Protein AF-X1NC61-F1 (afdb_monomer)

pLDDT: mean 78.33, std 17.16, range [36.19, 98.19]

Solvent-accessible surface area (backbone atoms only — not comparable to full-atom values): 12841 Å² total; per-residue (Å²): 140,78,70,52,82,67,53,74,56,78,55,104,74,38,43,37,43,37,38,46,32,60,35,50,97,88,66,49,79,44,58,93,38,36,37,28,38,40,36,41,39,36,42,89,93,50,73,48,34,40,40,34,36,35,40,46,52,45,51,63,89,75,68,85,53,30,70,47,61,74,42,40,76,47,79,42,78,63,58,44,75,42,67,61,88,62,96,71,81,70,78,73,78,76,68,73,65,90,48,96,79,69,84,64,50,75,62,30,61,50,58,31,41,49,71,68,55,49,49,56,52,9,66,39,83,90,28,35,62,38,88,39,45,45,72,69,62,90,40,42,46,36,22,32,28,38,11,63,96,43,65,20,36,30,68,49,66,84,44,68,34,35,16,32,38,36,32,44,21,33,40,38,38,24,16,14,40,36,38,10,37,39,37,31,46,29,39,40,36,39,28,79,49,46,23,37,38,32,10,31,36,40,32,44,46,93,60,79,77,31,35,39,41,31,30,50,29,38,33,34,33,30,66,69,30,33,45,53,16,53,46,65,77,57,65,47,80,46,71,80,45,76,49,81,101

Mean predicted aligned error: 11.4 Å

Sequence (245 aa):
WEAYNPINDTLEAGTYTATIFDTDSSGADLPATKRRVRSIGTVGEISKTVEVILRKSATGGGITSALTAGGSITVTGSADIEPDPGPEDTFYDFELGEDPNDDLSLFEEIFGVTKDEMKAIAQNPPNIYYNSAINNDIVENITWVDGTPDQSQITTSTWAGSGIWIVNGDLKITGGTFDGILWVIGSLYLGAGNPVIRGSVFVECATEVDTTVTGNVTLELNQGAIDGALGNLGIGVIVESWQEV

Organism: NCBI:txid412755

Structure (mmCIF, N/CA/C/O backbone):
data_AF-X1NC61-F1
#
_entry.id   AF-X1NC61-F1
#
loop_
_atom_site.group_PDB
_atom_site.id
_atom_site.type_symbol
_atom_site.label_atom_id
_atom_site.label_alt_id
_atom_site.label_comp_id
_atom_site.label_asym_id
_atom_site.label_entity_id
_atom_site.label_seq_id
_atom_site.pdbx_PDB_ins_code
_atom_site.Cartn_x
_atom_site.Cartn_y
_atom_site.Cartn_z
_atom_site.occupancy
_atom_site.B_iso_or_equiv
_atom_site.auth_seq_id
_atom_site.auth_comp_id
_atom_site.auth_asym_id
_atom_site.auth_atom_id
_atom_site.pdbx_PDB_model_num
ATOM 1 N N . TRP A 1 1 ? -20.935 15.837 20.891 1.00 42.88 1 TRP A N 1
ATOM 2 C CA . TRP A 1 1 ? -21.368 14.599 21.567 1.00 42.88 1 TRP A CA 1
ATOM 3 C C . TRP A 1 1 ? -22.571 14.053 20.822 1.00 42.88 1 TRP A C 1
ATOM 5 O O . TRP A 1 1 ? -23.695 14.227 21.274 1.00 42.88 1 TRP A O 1
ATOM 15 N N . GLU A 1 2 ? -22.350 13.437 19.668 1.00 36.19 2 GLU A N 1
ATOM 16 C CA . GLU A 1 2 ? -23.386 12.639 19.016 1.00 36.19 2 GLU A CA 1
ATOM 17 C C . GLU A 1 2 ? -22.990 11.181 19.227 1.00 36.19 2 GLU A C 1
ATOM 19 O O . GLU A 1 2 ? -21.943 10.738 18.776 1.00 36.19 2 GLU A O 1
ATOM 24 N N . ALA A 1 3 ? -23.748 10.475 20.064 1.00 39.19 3 ALA A N 1
ATOM 25 C CA . ALA A 1 3 ? -23.537 9.056 20.301 1.00 39.19 3 ALA A CA 1
ATOM 26 C C . ALA A 1 3 ? -24.293 8.281 19.221 1.00 39.19 3 ALA A C 1
ATOM 28 O O . ALA A 1 3 ? -25.508 8.448 19.086 1.00 39.19 3 ALA A O 1
ATOM 29 N N . TYR A 1 4 ? -23.595 7.424 18.477 1.00 41.09 4 TYR A N 1
ATOM 30 C CA . TYR A 1 4 ? -24.252 6.467 17.590 1.00 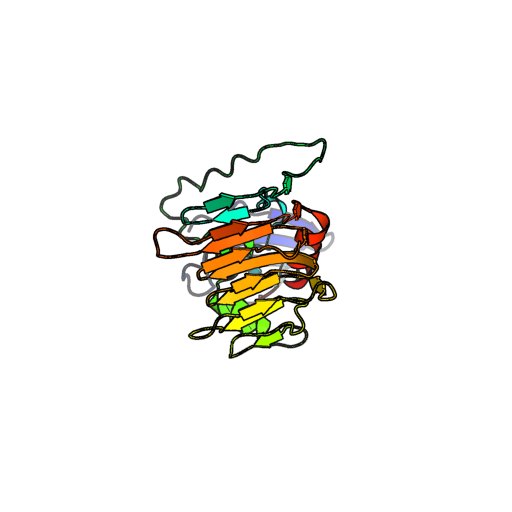41.09 4 TYR A CA 1
ATOM 31 C C . TYR A 1 4 ? -25.019 5.427 18.425 1.00 41.09 4 TYR A C 1
ATOM 33 O O . TYR A 1 4 ? -24.568 5.034 19.504 1.00 41.09 4 TYR A O 1
ATOM 41 N N . ASN A 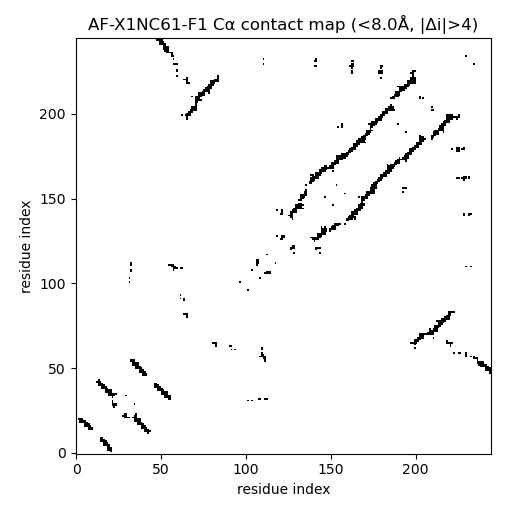1 5 ? -26.200 5.032 17.934 1.00 48.31 5 ASN A N 1
ATOM 42 C CA . ASN A 1 5 ? -27.219 4.249 18.646 1.00 48.31 5 ASN A CA 1
ATOM 43 C C . ASN A 1 5 ? -26.643 3.142 19.557 1.00 48.31 5 ASN A C 1
ATOM 45 O O . ASN A 1 5 ? -25.929 2.265 19.064 1.00 48.31 5 ASN A O 1
ATOM 49 N N . PRO A 1 6 ? -26.981 3.126 20.861 1.00 51.50 6 PRO A N 1
ATOM 50 C CA . PRO A 1 6 ? -26.495 2.100 21.771 1.00 51.50 6 PRO A CA 1
ATOM 51 C C . PRO A 1 6 ? -27.055 0.722 21.406 1.00 51.50 6 PRO A C 1
ATOM 53 O O . PRO A 1 6 ? -28.259 0.564 21.185 1.00 51.50 6 PRO A O 1
ATOM 56 N N . ILE A 1 7 ? -26.184 -0.287 21.399 1.00 59.00 7 ILE A N 1
ATOM 57 C CA . ILE A 1 7 ? -26.590 -1.693 21.307 1.00 59.00 7 ILE A CA 1
ATOM 58 C C . ILE A 1 7 ? -26.849 -2.179 22.732 1.00 59.00 7 ILE A C 1
ATOM 60 O O . ILE A 1 7 ? -25.955 -2.129 23.581 1.00 59.00 7 ILE A O 1
ATOM 64 N N . ASN A 1 8 ? -28.074 -2.638 22.979 1.00 56.25 8 ASN A N 1
ATOM 65 C CA . ASN A 1 8 ? -28.477 -3.263 24.233 1.00 56.25 8 ASN A CA 1
ATOM 66 C C . ASN A 1 8 ? -28.712 -4.749 23.976 1.00 56.25 8 ASN A C 1
ATOM 68 O O . ASN A 1 8 ? -29.531 -5.092 23.123 1.00 56.25 8 ASN A O 1
ATOM 72 N N . ASP A 1 9 ? -28.027 -5.608 24.723 1.00 51.66 9 ASP A N 1
ATOM 73 C CA . ASP A 1 9 ? -28.252 -7.052 24.686 1.00 51.66 9 ASP A CA 1
ATOM 74 C C . ASP A 1 9 ? -28.254 -7.625 26.112 1.00 51.66 9 ASP A C 1
ATOM 76 O O . ASP A 1 9 ? -27.682 -7.061 27.056 1.00 51.66 9 ASP A O 1
ATOM 80 N N . THR A 1 10 ? -28.959 -8.737 26.274 1.00 50.62 10 THR A N 1
ATOM 81 C CA . THR A 1 10 ? -29.179 -9.433 27.543 1.00 50.62 10 THR A CA 1
ATOM 82 C C . THR A 1 10 ? -28.524 -10.801 27.479 1.00 50.62 10 THR A C 1
ATOM 84 O O . THR A 1 10 ? -29.020 -11.702 26.808 1.00 50.62 10 THR A O 1
ATOM 87 N N . LEU A 1 11 ? -27.433 -10.974 28.223 1.00 52.22 11 LEU A N 1
ATOM 88 C CA . LEU A 1 11 ? -26.867 -12.293 28.502 1.00 52.22 11 LEU A CA 1
ATOM 89 C C . LEU A 1 11 ? -27.552 -12.855 29.755 1.00 52.22 11 LEU A C 1
ATOM 91 O O . LEU A 1 11 ? -27.962 -12.092 30.625 1.00 52.22 11 LEU A O 1
ATOM 95 N N . GLU A 1 12 ? -27.653 -14.180 29.889 1.00 54.91 12 GLU A N 1
ATOM 96 C CA . GLU A 1 12 ? -28.426 -14.861 30.953 1.00 54.91 12 GLU A CA 1
ATOM 97 C C . GLU A 1 12 ? -28.068 -14.468 32.412 1.00 54.91 12 GLU A C 1
ATOM 99 O O . GLU A 1 12 ? -28.774 -14.857 33.339 1.00 54.91 12 GLU A O 1
ATOM 104 N N . ALA A 1 13 ? -27.016 -13.669 32.640 1.00 69.44 13 ALA A N 1
ATOM 105 C CA . ALA A 1 13 ? -26.592 -13.180 33.952 1.00 69.44 13 ALA A CA 1
ATOM 106 C C . ALA A 1 13 ? -26.568 -11.642 34.118 1.00 69.44 13 ALA A C 1
ATOM 108 O O . ALA A 1 13 ? -26.217 -11.184 35.203 1.00 69.44 13 ALA A O 1
ATOM 109 N N . GLY A 1 14 ? -26.928 -10.825 33.117 1.00 76.50 14 GLY A N 1
ATOM 110 C CA . GLY A 1 14 ? -26.857 -9.360 33.234 1.00 76.50 14 GLY A CA 1
ATOM 111 C C . GLY A 1 14 ? -27.194 -8.581 31.962 1.00 76.50 14 GLY A C 1
ATOM 112 O O . GLY A 1 14 ? -27.537 -9.150 30.928 1.00 76.50 14 GLY A O 1
ATOM 113 N N . THR A 1 15 ? -27.081 -7.257 32.039 1.00 80.81 15 THR A N 1
ATOM 114 C CA . THR A 1 15 ? -27.272 -6.339 30.904 1.00 80.81 15 THR A CA 1
ATOM 115 C C . THR A 1 15 ? -25.965 -5.657 30.559 1.00 80.81 15 THR A C 1
ATOM 117 O O . THR A 1 15 ? -25.185 -5.352 31.460 1.00 80.81 15 THR A O 1
ATOM 120 N N . TYR A 1 16 ? -25.747 -5.336 29.288 1.00 81.75 16 TYR A N 1
ATOM 121 C CA . TYR A 1 16 ? -24.720 -4.367 28.927 1.00 81.75 16 TYR A CA 1
ATOM 122 C C . TYR A 1 16 ? -25.242 -3.332 27.935 1.00 81.75 16 TYR A C 1
ATOM 124 O O . TYR A 1 16 ? -26.168 -3.593 27.166 1.00 81.75 16 TYR A O 1
ATOM 132 N N . THR A 1 17 ? -24.615 -2.161 27.955 1.00 78.94 17 THR A N 1
ATOM 133 C CA . THR A 1 17 ? -24.826 -1.101 26.970 1.00 78.94 17 THR A CA 1
ATOM 134 C C . THR A 1 17 ? -23.484 -0.725 26.375 1.00 78.94 17 THR A C 1
ATOM 136 O O . THR A 1 17 ? -22.582 -0.306 27.102 1.00 78.94 17 THR A O 1
ATOM 139 N N . ALA A 1 18 ? -23.360 -0.863 25.057 1.00 81.06 18 ALA A N 1
ATOM 140 C CA . ALA A 1 18 ? -22.195 -0.408 24.313 1.00 81.06 18 ALA A CA 1
ATOM 141 C C . ALA A 1 18 ? -22.507 0.899 23.574 1.00 81.06 18 ALA A C 1
ATOM 143 O O . ALA A 1 18 ? -23.557 1.033 22.945 1.00 81.06 18 ALA A O 1
ATOM 144 N N . THR A 1 19 ? -21.587 1.857 23.636 1.00 82.12 19 THR A N 1
ATOM 145 C CA . THR A 1 19 ? -21.665 3.135 22.921 1.00 82.12 19 THR A CA 1
ATOM 146 C C . THR A 1 19 ? -20.364 3.384 22.174 1.00 82.12 19 THR A C 1
ATOM 148 O O . THR A 1 19 ? -19.281 3.168 22.721 1.00 82.12 19 THR A O 1
ATOM 151 N N . ILE A 1 20 ? -20.488 3.837 20.928 1.00 81.81 20 ILE A N 1
ATOM 152 C CA . ILE A 1 20 ? -19.367 4.206 20.063 1.00 81.81 20 ILE A CA 1
ATOM 153 C C . ILE A 1 20 ? -19.189 5.726 20.113 1.00 81.81 20 ILE A C 1
ATOM 155 O O . ILE A 1 20 ? -20.172 6.467 20.076 1.00 81.81 20 ILE A O 1
ATOM 159 N N . PHE A 1 21 ? -17.941 6.176 20.204 1.00 82.56 21 PHE A N 1
ATOM 160 C CA . PHE A 1 21 ? -17.553 7.580 20.243 1.00 82.56 21 PHE A CA 1
ATOM 161 C C . PHE A 1 21 ? -16.450 7.861 19.222 1.00 82.56 21 PHE A C 1
ATOM 163 O O . PHE A 1 21 ? -15.509 7.075 19.085 1.00 82.56 21 PHE A O 1
ATOM 170 N N . ASP A 1 22 ? -16.517 9.045 18.619 1.00 81.69 22 ASP A N 1
ATOM 171 C CA . ASP A 1 22 ? -15.452 9.624 17.791 1.00 81.69 22 ASP A CA 1
ATOM 172 C C . ASP A 1 22 ? -14.421 10.405 18.627 1.00 81.69 22 ASP A C 1
ATOM 174 O O . ASP A 1 22 ? -13.571 11.093 18.086 1.00 81.69 22 ASP A O 1
ATOM 178 N N . THR A 1 23 ? -14.482 10.311 19.961 1.00 83.50 23 THR A N 1
ATOM 179 C CA . THR A 1 23 ? -13.563 10.986 20.893 1.00 83.50 23 THR A CA 1
ATOM 180 C C . THR A 1 23 ? -12.944 10.017 21.895 1.00 83.50 23 THR A C 1
ATOM 182 O O . THR A 1 23 ? -13.535 8.980 22.227 1.00 83.50 23 THR A O 1
ATOM 185 N N . ASP A 1 24 ? -11.775 10.373 22.425 1.00 81.19 24 ASP A N 1
ATOM 186 C CA . ASP A 1 24 ? -11.065 9.638 23.472 1.00 81.19 24 ASP A CA 1
ATOM 187 C C . ASP A 1 24 ? -11.637 9.893 24.889 1.00 81.19 24 ASP A C 1
ATOM 189 O O . ASP A 1 24 ? -12.652 10.574 25.081 1.00 81.19 24 ASP A O 1
ATOM 193 N N . SER A 1 25 ? -11.008 9.319 25.921 1.00 80.31 25 SER A N 1
ATOM 194 C CA . SER A 1 25 ? -11.429 9.478 27.324 1.00 80.31 25 SER A CA 1
ATOM 195 C C . SER A 1 25 ? -11.283 10.896 27.877 1.00 80.31 25 SER A C 1
ATOM 197 O O . SER A 1 25 ? -11.999 11.240 28.820 1.00 80.31 25 SER A O 1
ATOM 199 N N . SER A 1 26 ? -10.436 11.730 27.272 1.00 83.50 26 SER A N 1
ATOM 200 C CA . SER A 1 26 ? -10.294 13.152 27.594 1.00 83.50 26 SER A CA 1
ATOM 201 C C . SER A 1 26 ? -11.316 14.039 26.871 1.00 83.50 26 SER A C 1
ATOM 203 O O . SER A 1 26 ? -11.525 15.185 27.271 1.00 83.50 26 SER A O 1
ATOM 205 N N . GLY A 1 27 ? -11.994 13.496 25.855 1.00 82.31 27 GLY A N 1
ATOM 206 C CA . GLY A 1 27 ? -12.923 14.217 24.989 1.00 82.31 27 GLY A CA 1
ATOM 207 C C . GLY A 1 27 ? -12.255 14.850 23.768 1.00 82.31 27 GLY A C 1
ATOM 208 O O . GLY A 1 27 ? -12.904 15.652 23.103 1.00 82.31 27 GLY A O 1
ATOM 209 N N . ALA A 1 28 ? -10.994 14.511 23.483 1.00 80.31 28 ALA A N 1
ATOM 210 C CA . ALA A 1 28 ? -10.320 14.905 22.252 1.00 80.31 28 ALA A CA 1
ATOM 211 C C . ALA A 1 28 ? -10.824 14.059 21.078 1.00 80.31 28 ALA A C 1
ATOM 213 O O . ALA A 1 28 ? -11.106 12.870 21.253 1.00 80.31 28 ALA A O 1
ATOM 214 N N . ASP A 1 29 ? -10.928 14.665 19.897 1.00 80.38 29 ASP A N 1
ATOM 215 C CA . ASP A 1 29 ? -11.336 13.966 18.680 1.00 80.38 29 ASP A CA 1
ATOM 216 C C . ASP A 1 29 ? -10.327 12.867 18.331 1.00 80.38 29 ASP A C 1
ATOM 218 O O . ASP A 1 29 ? -9.107 13.060 18.365 1.00 80.38 29 ASP A O 1
ATOM 222 N N . LEU A 1 30 ? -10.851 11.681 18.037 1.00 73.19 30 LEU A N 1
ATOM 223 C CA . LEU A 1 30 ? -10.077 10.584 17.487 1.00 73.19 30 LEU A CA 1
ATOM 224 C C . LEU A 1 30 ? -9.893 10.809 15.981 1.00 73.19 30 LEU A C 1
ATOM 226 O O . LEU A 1 30 ? -10.778 11.369 15.334 1.00 73.19 30 LEU A O 1
ATOM 230 N N . PRO A 1 31 ? -8.786 10.321 15.394 1.00 71.75 31 PRO A N 1
ATOM 231 C CA . PRO A 1 31 ? -8.651 10.256 13.943 1.00 71.75 31 PRO A CA 1
ATOM 232 C C . PRO A 1 31 ? -9.846 9.535 13.308 1.00 71.75 31 PRO A C 1
ATOM 234 O O . PRO A 1 31 ? -10.386 8.599 13.904 1.00 71.75 31 PRO A O 1
ATOM 237 N N . ALA A 1 32 ? -10.211 9.893 12.073 1.00 68.50 32 ALA A N 1
ATOM 238 C CA . ALA A 1 32 ? -11.347 9.286 11.371 1.00 68.50 32 ALA A CA 1
ATOM 239 C C . ALA A 1 32 ? -11.209 7.759 11.187 1.00 68.50 32 ALA A C 1
ATOM 241 O O . ALA A 1 32 ? -12.211 7.053 11.057 1.00 68.50 32 ALA A O 1
ATOM 242 N N . THR A 1 33 ? -9.994 7.218 11.297 1.00 66.88 33 THR A N 1
ATOM 243 C CA . THR A 1 33 ? -9.706 5.778 11.297 1.00 66.88 33 THR A CA 1
ATOM 244 C C . THR A 1 33 ? -9.878 5.101 12.658 1.00 66.88 33 THR A C 1
ATOM 246 O O . THR A 1 33 ? -9.685 3.893 12.750 1.00 66.88 33 THR A O 1
ATOM 249 N N . LYS A 1 34 ? -10.240 5.806 13.734 1.00 76.00 34 LYS A N 1
ATOM 250 C CA . LYS A 1 34 ? -10.372 5.237 15.085 1.00 76.00 34 LYS A CA 1
ATOM 251 C C . LYS A 1 34 ? -11.741 5.500 15.688 1.00 76.00 34 LYS A C 1
ATOM 253 O O . LYS A 1 34 ? -12.378 6.514 15.424 1.00 76.00 34 LYS A O 1
ATOM 258 N N . ARG A 1 35 ? -12.204 4.576 16.523 1.00 81.06 35 ARG A N 1
ATOM 259 C CA . ARG A 1 35 ? -13.458 4.688 17.275 1.00 81.06 35 ARG A CA 1
ATOM 260 C C . ARG A 1 35 ? -13.249 4.179 18.686 1.00 81.06 35 ARG A C 1
ATOM 262 O O . ARG A 1 35 ? -12.701 3.099 18.874 1.00 81.06 35 ARG A O 1
ATOM 269 N N . ARG A 1 36 ? -13.723 4.906 19.692 1.00 84.56 36 ARG A N 1
ATOM 270 C CA . ARG A 1 36 ? -13.780 4.385 21.060 1.00 84.56 36 ARG A CA 1
ATOM 271 C C . ARG A 1 36 ? -15.097 3.660 21.267 1.00 84.56 36 ARG A C 1
ATOM 273 O O . ARG A 1 36 ? -16.154 4.223 21.015 1.00 84.56 36 ARG A O 1
ATOM 280 N N . VAL A 1 37 ? -15.045 2.456 21.812 1.00 84.44 37 VAL A N 1
ATOM 281 C CA . VAL A 1 37 ? -16.213 1.734 22.311 1.00 84.44 37 VAL A CA 1
ATOM 282 C C . VAL A 1 37 ? -16.148 1.686 23.825 1.00 84.44 37 VAL A C 1
ATOM 284 O O . VAL A 1 37 ? -15.190 1.172 24.399 1.00 84.44 37 VAL A O 1
ATOM 287 N N . ARG A 1 38 ? -17.183 2.208 24.481 1.00 85.62 38 ARG A N 1
ATOM 288 C CA . ARG A 1 38 ? -17.405 2.024 25.917 1.00 85.62 38 ARG A CA 1
ATOM 289 C C . ARG A 1 38 ? -18.532 1.026 26.098 1.00 85.62 38 ARG A C 1
ATOM 291 O O . ARG A 1 38 ? -19.624 1.255 25.587 1.00 85.62 38 ARG A O 1
ATOM 298 N N . SER A 1 39 ? -18.283 -0.038 26.846 1.00 85.19 39 SER A N 1
ATOM 299 C CA . SER A 1 39 ? -19.299 -0.993 27.274 1.00 85.19 39 SER A CA 1
ATOM 300 C C . SER A 1 39 ? -19.468 -0.926 28.785 1.00 85.19 39 SER A C 1
ATOM 302 O O . SER A 1 39 ? -18.492 -1.023 29.527 1.00 85.19 39 SER A O 1
ATOM 304 N N . ILE A 1 40 ? -20.702 -0.746 29.244 1.00 85.62 40 ILE A N 1
ATOM 305 C CA . ILE A 1 40 ? -21.059 -0.783 30.662 1.00 85.62 40 ILE A CA 1
ATOM 306 C C . ILE A 1 40 ? -21.866 -2.053 30.887 1.00 85.62 40 ILE A C 1
ATOM 308 O O . ILE A 1 40 ? -22.963 -2.177 30.349 1.00 85.62 40 ILE A O 1
ATOM 312 N N . GLY A 1 41 ? -21.319 -2.989 31.658 1.00 84.94 41 GLY A N 1
ATOM 313 C CA . GLY A 1 41 ? -21.988 -4.225 32.055 1.00 84.94 41 GLY A CA 1
ATOM 314 C C . GLY A 1 41 ? -22.525 -4.137 33.481 1.00 84.94 41 GLY A C 1
ATOM 315 O O . GLY A 1 41 ? -21.848 -3.625 34.373 1.00 84.94 41 GLY A O 1
ATOM 316 N N . THR A 1 42 ? -23.722 -4.668 33.714 1.00 82.06 42 THR A N 1
ATOM 317 C CA . THR A 1 42 ? -24.386 -4.687 35.021 1.00 82.06 42 THR A CA 1
ATOM 318 C C . THR A 1 42 ? -24.909 -6.083 35.349 1.00 82.06 42 THR A C 1
ATOM 320 O O . THR A 1 42 ? -25.623 -6.698 34.555 1.00 82.06 42 THR A O 1
ATOM 323 N N . VAL A 1 43 ? -24.579 -6.569 36.548 1.00 83.88 43 VAL A N 1
ATOM 324 C CA . VAL A 1 43 ? -25.066 -7.831 37.125 1.00 83.88 43 VAL A CA 1
ATOM 325 C C . VAL A 1 43 ? -25.515 -7.552 38.560 1.00 83.88 43 VAL A C 1
ATOM 327 O O . VAL A 1 43 ? -24.691 -7.336 39.450 1.00 83.88 43 VAL A O 1
ATOM 330 N N . GLY A 1 44 ? -26.829 -7.529 38.803 1.00 84.69 44 GLY A N 1
ATOM 331 C CA . GLY A 1 44 ? -27.376 -7.101 40.095 1.00 84.69 44 GLY A CA 1
ATOM 332 C C . GLY A 1 44 ? -27.020 -5.641 40.405 1.00 84.69 44 GLY A C 1
ATOM 333 O O . GLY A 1 44 ? -27.323 -4.756 39.613 1.00 84.69 44 GLY A O 1
ATOM 334 N N . GLU A 1 45 ? -26.371 -5.390 41.547 1.00 85.62 45 GLU A N 1
ATOM 335 C CA . GLU A 1 45 ? -25.888 -4.054 41.953 1.00 85.62 45 GLU A CA 1
ATOM 336 C C . GLU A 1 45 ? -24.463 -3.741 41.458 1.00 85.62 45 GLU A C 1
ATOM 338 O O . GLU A 1 45 ? -23.966 -2.630 41.640 1.00 85.62 45 GLU A O 1
ATOM 343 N N . ILE A 1 46 ? -23.778 -4.715 40.852 1.00 79.69 46 ILE A N 1
ATOM 344 C CA . ILE A 1 46 ? -22.403 -4.548 40.382 1.00 79.69 46 ILE A CA 1
ATOM 345 C C . ILE A 1 46 ? -22.435 -3.993 38.961 1.00 79.69 46 ILE A C 1
ATOM 347 O O . ILE A 1 46 ? -23.024 -4.602 38.069 1.00 79.69 46 ILE A O 1
ATOM 351 N N . SER A 1 47 ? -21.747 -2.871 38.749 1.00 85.06 47 SER A N 1
ATOM 352 C CA . SER A 1 47 ? -21.525 -2.273 37.433 1.00 85.06 47 SER A CA 1
ATOM 353 C C . SER A 1 47 ? -20.033 -2.198 37.130 1.00 85.06 47 SER A C 1
ATOM 355 O O . SER A 1 47 ? -19.241 -1.843 38.005 1.00 85.06 47 SER A O 1
ATOM 357 N N . LYS A 1 48 ? -19.656 -2.519 35.893 1.00 81.56 48 LYS A N 1
ATOM 358 C CA . LYS A 1 48 ? -18.284 -2.439 35.382 1.00 81.56 48 LYS A CA 1
ATOM 359 C C . LYS A 1 48 ? -18.266 -1.734 34.037 1.00 81.56 48 LYS A C 1
ATOM 361 O O . LYS A 1 48 ? -19.138 -1.985 33.208 1.00 81.56 48 LYS A O 1
ATOM 366 N N . THR A 1 49 ? -17.265 -0.886 33.824 1.00 80.19 49 THR A N 1
ATOM 367 C CA . THR A 1 49 ? -17.059 -0.198 32.550 1.00 80.19 49 THR A CA 1
ATOM 368 C C . THR A 1 49 ? -15.790 -0.713 31.898 1.00 80.19 49 THR A C 1
ATOM 370 O O . THR A 1 49 ? -14.738 -0.774 32.531 1.00 80.19 49 THR A O 1
ATOM 373 N N . VAL A 1 50 ? -15.887 -1.059 30.621 1.00 77.38 50 VAL A N 1
ATOM 374 C CA . VAL A 1 50 ? -14.746 -1.389 29.772 1.00 77.38 50 VAL A CA 1
ATOM 375 C C . VAL A 1 50 ? -14.706 -0.392 28.630 1.00 77.38 50 VAL A C 1
ATOM 377 O O . VAL A 1 50 ? -15.719 -0.151 27.972 1.00 77.38 50 VAL A O 1
ATOM 380 N N . GLU A 1 51 ? -13.537 0.181 28.384 1.00 80.88 51 GLU A N 1
ATOM 381 C CA . GLU A 1 51 ? -13.287 1.007 27.207 1.00 80.88 51 GLU A CA 1
ATOM 382 C C . GLU A 1 51 ? -12.251 0.351 26.305 1.00 80.88 51 GLU A C 1
ATOM 384 O O . GLU A 1 51 ? -11.263 -0.210 26.781 1.00 80.88 51 GLU A O 1
ATOM 389 N N . VAL A 1 52 ? -12.492 0.448 25.001 1.00 78.00 52 VAL A N 1
ATOM 390 C CA . VAL A 1 52 ? -11.620 -0.060 23.948 1.00 78.00 52 VAL A CA 1
ATOM 391 C C . VAL A 1 52 ? -11.500 0.996 22.857 1.00 78.00 52 VAL A C 1
ATOM 393 O O . VAL A 1 52 ? -12.504 1.587 22.464 1.00 78.00 52 VAL A O 1
ATOM 396 N N . ILE A 1 53 ? -10.296 1.217 22.335 1.00 76.12 53 ILE A N 1
ATOM 397 C CA . ILE A 1 53 ? -10.105 1.950 21.077 1.00 76.12 53 ILE A CA 1
ATOM 398 C C . ILE A 1 53 ? -9.989 0.933 19.942 1.00 76.12 53 ILE A C 1
ATOM 400 O O . ILE A 1 53 ? -9.108 0.075 19.969 1.00 76.12 53 ILE A O 1
ATOM 404 N N . LEU A 1 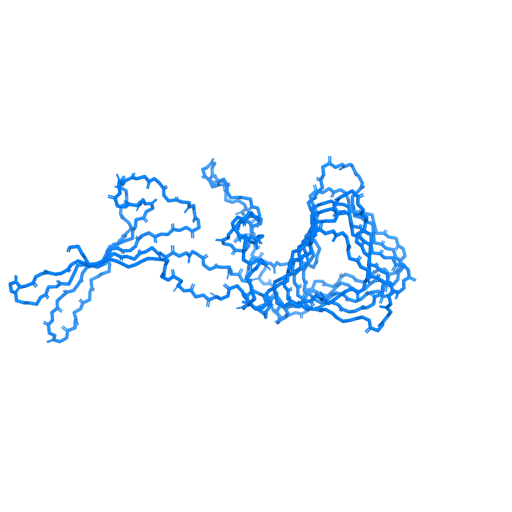54 ? -10.901 1.031 18.978 1.00 72.62 54 LEU A N 1
ATOM 405 C CA . LEU A 1 54 ? -10.912 0.280 17.729 1.00 72.62 54 LEU A CA 1
ATOM 406 C C . LEU A 1 54 ? -10.307 1.129 16.612 1.00 72.62 54 LEU A C 1
ATOM 408 O O . LEU A 1 54 ? -10.455 2.353 16.603 1.00 72.62 54 LEU A O 1
ATOM 412 N N . ARG A 1 55 ? -9.720 0.464 15.622 1.00 67.81 55 ARG A N 1
ATOM 413 C CA . ARG A 1 55 ? -9.292 1.060 14.354 1.00 67.81 55 ARG A CA 1
ATOM 414 C C . ARG A 1 55 ? -10.163 0.517 13.213 1.00 67.81 55 ARG A C 1
ATOM 416 O O . ARG A 1 55 ? -10.471 -0.675 13.201 1.00 67.81 55 ARG A O 1
ATOM 423 N N . LYS A 1 56 ? -10.584 1.377 12.280 1.00 64.12 56 LYS A N 1
ATOM 424 C CA . LYS A 1 56 ? -11.219 1.000 11.011 1.00 64.12 56 LYS A CA 1
ATOM 425 C C . LYS A 1 56 ? -10.204 0.153 10.255 1.00 64.12 56 LYS A C 1
ATOM 427 O O . LYS A 1 56 ? -9.081 0.587 10.016 1.00 64.12 56 LYS A O 1
ATOM 432 N N . SER A 1 57 ? -10.591 -1.075 9.941 1.00 59.00 57 SER A N 1
ATOM 433 C CA . SER A 1 57 ? -9.753 -1.952 9.138 1.00 59.00 57 SER A CA 1
ATOM 434 C C . SER A 1 57 ? -9.698 -1.435 7.706 1.00 59.00 57 SER A C 1
ATOM 436 O O . SER A 1 57 ? -10.712 -0.957 7.194 1.00 59.00 57 SER A O 1
ATOM 438 N N . ALA A 1 58 ? -8.551 -1.612 7.051 1.00 61.25 58 ALA A N 1
ATOM 439 C CA . ALA A 1 58 ? -8.478 -1.563 5.601 1.00 61.25 58 ALA A CA 1
ATOM 440 C C . ALA A 1 58 ? -9.552 -2.492 5.016 1.00 61.25 58 ALA A C 1
ATOM 442 O O . ALA A 1 58 ? -9.653 -3.659 5.418 1.00 61.25 58 ALA A O 1
ATOM 443 N N . THR A 1 59 ? -10.377 -1.976 4.111 1.00 57.66 59 THR A N 1
ATOM 444 C CA . THR A 1 59 ? -11.378 -2.766 3.389 1.00 57.66 59 THR A CA 1
ATOM 445 C C . THR A 1 59 ? -10.965 -2.839 1.930 1.00 57.66 59 THR A C 1
ATOM 447 O O . THR A 1 59 ? -11.054 -1.844 1.217 1.00 57.66 59 THR A O 1
ATOM 450 N N . GLY A 1 60 ? -10.546 -4.028 1.479 1.00 52.91 60 GLY A N 1
ATOM 451 C CA . GLY A 1 60 ? -10.147 -4.275 0.087 1.00 52.91 60 GLY A CA 1
ATOM 452 C C . GLY A 1 60 ? -11.218 -3.926 -0.945 1.00 52.91 60 GLY A C 1
ATOM 453 O O . GLY A 1 60 ? -10.876 -3.637 -2.084 1.00 52.91 60 GLY A O 1
ATOM 454 N N . GLY A 1 61 ? -12.489 -3.846 -0.530 1.00 56.91 61 GLY A N 1
ATOM 455 C CA . GLY A 1 61 ? -13.610 -3.426 -1.375 1.00 56.91 61 GLY A CA 1
ATOM 456 C C . GLY A 1 61 ? -13.571 -1.970 -1.856 1.00 56.91 61 GLY A C 1
ATOM 457 O O . GLY A 1 61 ? -14.399 -1.606 -2.681 1.00 56.91 61 GLY A O 1
ATOM 458 N N . GLY A 1 62 ? -12.641 -1.139 -1.369 1.00 65.56 62 GLY A N 1
ATOM 459 C CA . GLY A 1 62 ? -12.428 0.217 -1.893 1.00 65.56 62 GLY A CA 1
ATOM 460 C C . GLY A 1 62 ? -11.473 0.295 -3.092 1.00 65.56 62 GLY A C 1
ATOM 461 O O . GLY A 1 62 ? -11.427 1.321 -3.764 1.00 65.56 62 GLY A O 1
ATOM 462 N N . ILE A 1 63 ? -10.701 -0.760 -3.380 1.00 79.75 63 ILE A N 1
ATOM 463 C CA . ILE A 1 63 ? -9.723 -0.751 -4.476 1.00 79.75 63 ILE A CA 1
ATOM 464 C C . ILE A 1 63 ? -10.352 -1.374 -5.724 1.00 79.75 63 ILE A C 1
ATOM 466 O O . ILE A 1 63 ? -10.431 -2.590 -5.845 1.00 79.75 63 ILE A O 1
ATOM 470 N N . THR A 1 64 ? -10.765 -0.534 -6.671 1.00 81.06 64 THR A N 1
ATOM 471 C CA . THR A 1 64 ? -11.493 -0.952 -7.887 1.00 81.06 64 THR A CA 1
ATOM 472 C C . THR A 1 64 ? -10.688 -0.775 -9.176 1.00 81.06 64 THR A C 1
ATOM 474 O O . THR A 1 64 ? -11.205 -0.963 -10.273 1.00 81.06 64 THR A O 1
ATOM 477 N N . SER A 1 65 ? -9.419 -0.375 -9.072 1.00 80.69 65 SER A N 1
ATOM 478 C CA . SER A 1 65 ? -8.578 -0.034 -10.223 1.00 80.69 65 SER A CA 1
ATOM 479 C C . SER A 1 65 ? -7.193 -0.668 -10.126 1.00 80.69 65 SER A C 1
ATOM 481 O O . SER A 1 65 ? -6.567 -0.674 -9.066 1.00 80.69 65 SER A O 1
ATOM 483 N N . ALA A 1 66 ? -6.687 -1.166 -11.258 1.00 82.69 66 ALA A N 1
ATOM 484 C CA . ALA A 1 66 ? -5.331 -1.710 -11.365 1.00 82.69 66 ALA A CA 1
ATOM 485 C C . ALA A 1 66 ? -4.248 -0.615 -11.281 1.00 82.69 66 ALA A C 1
ATOM 487 O O . ALA A 1 66 ? -3.149 -0.868 -10.793 1.00 82.69 66 ALA A O 1
ATOM 488 N N . LEU A 1 67 ? -4.552 0.605 -11.744 1.00 83.81 67 LEU A N 1
ATOM 489 C CA . LEU A 1 67 ? -3.650 1.756 -11.716 1.00 83.81 67 LEU A CA 1
ATOM 490 C C . LEU A 1 67 ? -4.421 3.041 -11.401 1.00 83.81 67 LEU A C 1
ATOM 492 O O . LEU A 1 67 ? -5.320 3.425 -12.147 1.00 83.81 67 LEU A O 1
ATOM 496 N N . THR A 1 68 ? -3.990 3.737 -10.355 1.00 84.25 68 THR A N 1
ATOM 497 C CA . THR A 1 68 ? -4.476 5.055 -9.941 1.00 84.25 68 THR A CA 1
ATOM 498 C C . THR A 1 68 ? -3.282 6.001 -9.850 1.00 84.25 68 THR A C 1
ATOM 500 O O . THR A 1 68 ? -2.312 5.709 -9.153 1.00 84.25 68 THR A O 1
ATOM 503 N N . ALA A 1 69 ? -3.328 7.144 -10.534 1.00 78.12 69 ALA A N 1
ATOM 504 C CA . ALA A 1 69 ? -2.270 8.152 -10.466 1.00 78.12 69 ALA A CA 1
ATOM 505 C C . ALA A 1 69 ? -2.860 9.533 -10.167 1.00 78.12 69 ALA A C 1
ATOM 507 O O . ALA A 1 69 ? -3.857 9.923 -10.771 1.00 78.12 69 ALA A O 1
ATOM 508 N N . GLY A 1 70 ? -2.224 10.280 -9.261 1.00 68.38 70 GLY A N 1
ATOM 509 C CA . GLY A 1 70 ? -2.591 11.674 -8.976 1.00 68.38 70 GLY A CA 1
ATOM 510 C C . GLY A 1 70 ? -2.178 12.660 -10.078 1.00 68.38 70 GLY A C 1
ATOM 511 O O . GLY A 1 70 ? -2.699 13.771 -10.131 1.00 68.38 70 GLY A O 1
ATOM 512 N N . GLY A 1 71 ? -1.254 12.251 -10.955 1.00 67.81 71 GLY A N 1
ATOM 513 C CA . GLY A 1 71 ? -0.737 13.033 -12.079 1.00 67.81 71 GLY A CA 1
ATOM 514 C C . GLY A 1 71 ? -1.066 12.426 -13.444 1.00 67.81 71 GLY A C 1
ATOM 515 O O 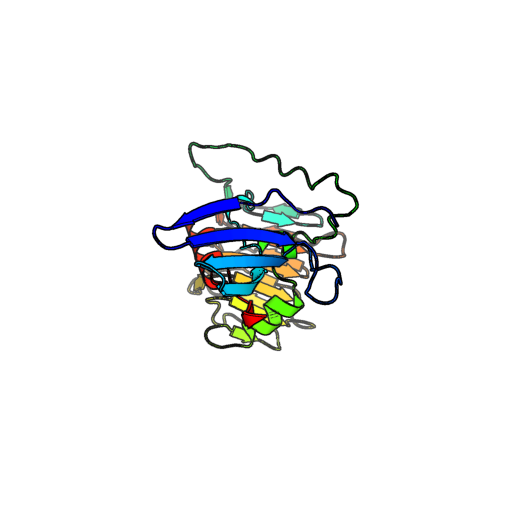. GLY A 1 71 ? -1.951 11.579 -13.581 1.00 67.81 71 GLY A O 1
ATOM 516 N N . SER A 1 72 ? -0.351 12.852 -14.490 1.00 70.56 72 SER A N 1
ATOM 517 C CA . SER A 1 72 ? -0.591 12.322 -15.836 1.00 70.56 72 SER A CA 1
ATOM 518 C C . SER A 1 72 ? -0.006 10.917 -16.026 1.00 70.56 72 SER A C 1
ATOM 520 O O . SER A 1 72 ? 1.086 10.586 -15.549 1.00 70.56 72 SER A O 1
ATOM 522 N N . ILE A 1 73 ? -0.743 10.090 -16.771 1.00 73.31 73 ILE A N 1
ATOM 523 C CA . ILE A 1 73 ? -0.339 8.740 -17.165 1.00 73.31 73 ILE A CA 1
ATOM 524 C C . ILE A 1 73 ? 0.002 8.757 -18.654 1.00 73.31 73 ILE A C 1
ATOM 526 O O . ILE A 1 73 ? -0.826 9.113 -19.493 1.00 73.31 73 ILE A O 1
ATOM 530 N N . THR A 1 74 ? 1.215 8.329 -18.994 1.00 76.56 74 THR A N 1
ATOM 531 C CA . THR A 1 74 ? 1.632 8.089 -20.378 1.00 76.56 74 THR A CA 1
ATOM 532 C C . THR A 1 74 ? 1.733 6.591 -20.628 1.00 76.56 74 THR A C 1
ATOM 534 O O . THR A 1 74 ? 2.611 5.923 -20.082 1.00 76.56 74 THR A O 1
ATOM 537 N N . VAL A 1 75 ? 0.862 6.068 -21.494 1.00 75.06 75 VAL A N 1
ATOM 538 C CA . VAL A 1 75 ? 0.890 4.667 -21.937 1.00 75.06 75 VAL A CA 1
ATOM 539 C C . VAL A 1 75 ? 1.377 4.608 -23.381 1.00 75.06 75 VAL A C 1
ATOM 541 O O . VAL A 1 75 ? 0.799 5.238 -24.267 1.00 75.06 75 VAL A O 1
ATOM 544 N N . THR A 1 76 ? 2.447 3.857 -23.635 1.00 71.12 76 THR A N 1
ATOM 545 C CA . THR A 1 76 ? 2.956 3.615 -24.994 1.00 71.12 76 THR A CA 1
ATOM 546 C C . THR A 1 76 ? 3.330 2.145 -25.190 1.00 71.12 76 THR A C 1
ATOM 548 O O . THR A 1 76 ? 3.728 1.460 -24.254 1.00 71.12 76 THR A O 1
ATOM 551 N N . GLY A 1 77 ? 3.233 1.637 -26.419 1.00 65.56 77 GLY A N 1
ATOM 552 C CA . GLY A 1 77 ? 3.465 0.215 -26.699 1.00 65.56 77 GLY A CA 1
ATOM 553 C C . GLY A 1 77 ? 2.233 -0.656 -26.430 1.00 65.56 77 GLY A C 1
ATOM 554 O O . GLY A 1 77 ? 1.109 -0.172 -26.521 1.00 65.56 77 GLY A O 1
ATOM 555 N N . SER A 1 78 ? 2.456 -1.940 -26.150 1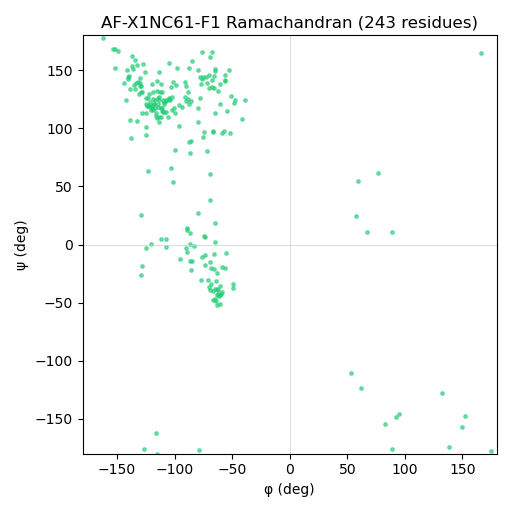.00 73.88 78 SER A N 1
ATOM 556 C CA . SER A 1 78 ? 1.412 -2.959 -25.972 1.00 73.88 78 SER A CA 1
ATOM 557 C C . SER A 1 78 ? 1.175 -3.247 -24.487 1.00 73.88 78 SER A C 1
ATOM 559 O O . SER A 1 78 ? 1.312 -4.386 -24.046 1.00 73.88 78 SER A O 1
ATOM 561 N N . ALA A 1 79 ? 0.901 -2.202 -23.706 1.00 70.75 79 ALA A N 1
ATOM 562 C CA . ALA A 1 79 ? 0.535 -2.366 -22.305 1.00 70.75 79 ALA A CA 1
ATOM 563 C C . ALA A 1 79 ? -0.857 -2.999 -22.203 1.00 70.75 79 ALA A C 1
ATOM 565 O O . ALA A 1 79 ? -1.777 -2.572 -22.904 1.00 70.75 79 ALA A O 1
ATOM 566 N N . ASP A 1 80 ? -0.984 -3.986 -21.326 1.00 76.75 80 ASP A N 1
ATOM 567 C CA . ASP A 1 80 ? -2.238 -4.648 -20.999 1.00 76.75 80 ASP A CA 1
ATOM 568 C C . ASP A 1 80 ? -2.643 -4.251 -19.578 1.00 76.75 80 ASP A C 1
ATOM 570 O O . ASP A 1 80 ? -1.906 -4.508 -18.622 1.00 76.75 80 ASP A O 1
ATOM 574 N N . ILE A 1 81 ? -3.754 -3.525 -19.461 1.00 75.94 81 ILE A N 1
ATOM 575 C CA . ILE A 1 81 ? -4.290 -3.017 -18.196 1.00 75.94 81 ILE A CA 1
ATOM 576 C C . ILE A 1 81 ? -5.721 -3.531 -18.118 1.00 75.94 81 ILE A C 1
ATOM 578 O O . ILE A 1 81 ? -6.632 -2.929 -18.692 1.00 75.94 81 ILE A O 1
ATOM 582 N N . GLU A 1 82 ? -5.898 -4.666 -17.453 1.00 69.38 82 GLU A N 1
ATOM 583 C CA . GLU A 1 82 ? -7.193 -5.330 -17.355 1.00 69.38 82 GLU A CA 1
ATOM 584 C C . GLU A 1 82 ? -7.906 -4.889 -16.064 1.00 69.38 82 GLU A C 1
ATOM 586 O O . GLU A 1 82 ? -7.380 -5.112 -14.965 1.00 69.38 82 GLU A O 1
ATOM 591 N N . PRO A 1 83 ? -9.091 -4.248 -16.157 1.00 57.97 83 PRO A N 1
ATOM 592 C CA . PRO A 1 83 ? -10.006 -4.192 -15.021 1.00 57.97 83 PRO A CA 1
ATOM 593 C C . PRO A 1 83 ? -10.496 -5.617 -14.704 1.00 57.97 83 PRO A C 1
ATOM 595 O O . PRO A 1 83 ? -10.536 -6.459 -15.600 1.00 57.97 83 PRO A O 1
ATOM 598 N N . ASP A 1 84 ? -10.833 -5.896 -13.441 1.00 55.47 84 ASP A N 1
ATOM 599 C CA . ASP A 1 84 ? -11.213 -7.238 -12.963 1.00 55.47 84 ASP A CA 1
ATOM 600 C C . ASP A 1 84 ? -12.252 -7.909 -13.898 1.00 55.47 84 ASP A C 1
ATOM 602 O O . ASP A 1 84 ? -13.306 -7.326 -14.152 1.00 55.47 84 ASP A O 1
ATOM 606 N N . PRO A 1 85 ? -12.000 -9.126 -14.429 1.00 47.47 85 PRO A N 1
ATOM 607 C CA . PRO A 1 85 ? -12.957 -9.855 -15.266 1.00 47.47 85 PRO A CA 1
ATOM 608 C C . PRO A 1 85 ? -14.133 -10.480 -14.482 1.00 47.47 85 PRO A C 1
ATOM 610 O O . PRO A 1 85 ? -14.906 -11.264 -15.051 1.00 47.47 85 PRO A O 1
ATOM 613 N N . GLY A 1 86 ? -14.263 -10.199 -13.183 1.00 53.38 86 GLY A N 1
ATOM 614 C CA . GLY A 1 86 ? -15.325 -10.696 -12.316 1.00 53.38 86 GLY A CA 1
ATOM 615 C C . GLY A 1 86 ? -16.748 -10.362 -12.811 1.00 53.38 86 GLY A C 1
ATOM 616 O O . GLY A 1 86 ? -17.012 -9.260 -13.282 1.00 53.38 86 GLY A O 1
ATOM 617 N N . PRO A 1 87 ? -17.723 -11.288 -12.691 1.00 43.12 87 PRO A N 1
ATOM 618 C CA . PRO A 1 87 ? -19.102 -11.093 -13.162 1.00 43.12 87 PRO A CA 1
ATOM 619 C C . PRO A 1 87 ? -19.941 -10.134 -12.296 1.00 43.12 87 PRO A C 1
ATOM 621 O O . PRO A 1 87 ? -21.146 -10.006 -12.519 1.00 43.12 87 PRO A O 1
ATOM 624 N N . GLU A 1 88 ? -19.331 -9.475 -11.314 1.00 44.81 88 GLU A N 1
ATOM 625 C CA . GLU A 1 88 ? -19.986 -8.573 -10.370 1.00 44.81 88 GLU A CA 1
ATOM 626 C C . GLU A 1 88 ? -19.320 -7.199 -10.439 1.00 44.81 88 GLU A C 1
ATOM 628 O O . GLU A 1 88 ? -18.744 -6.708 -9.477 1.00 44.81 88 GLU A O 1
ATOM 633 N N . ASP A 1 89 ? -19.423 -6.577 -11.613 1.00 42.09 89 ASP A N 1
ATOM 634 C CA . ASP A 1 89 ? -19.104 -5.167 -11.849 1.00 42.09 89 ASP A CA 1
ATOM 635 C C . ASP A 1 89 ? -20.149 -4.281 -11.137 1.00 42.09 89 ASP A C 1
ATOM 637 O O . ASP A 1 89 ? -20.925 -3.530 -11.737 1.00 42.09 89 ASP A O 1
ATOM 641 N N . THR A 1 90 ? -20.239 -4.392 -9.811 1.00 38.25 90 THR A N 1
ATOM 642 C CA . THR A 1 90 ? -20.772 -3.298 -9.012 1.00 38.25 90 THR A CA 1
ATOM 643 C C . THR A 1 90 ? -19.673 -2.257 -8.968 1.00 38.25 90 THR A C 1
ATOM 645 O O . THR A 1 90 ? -18.794 -2.311 -8.112 1.00 38.25 90 THR A O 1
ATOM 648 N N . PHE A 1 91 ? -19.724 -1.316 -9.912 1.00 37.59 91 PHE A N 1
ATOM 649 C CA . PHE A 1 91 ? -19.102 -0.013 -9.742 1.00 37.59 91 PHE A CA 1
ATOM 650 C C . PHE A 1 91 ? -19.601 0.542 -8.405 1.00 37.59 91 PHE A C 1
ATOM 652 O O . PHE A 1 91 ? -20.706 1.082 -8.315 1.00 37.59 91 PHE A O 1
ATOM 659 N N . TYR A 1 92 ? -18.815 0.357 -7.348 1.00 36.94 92 TYR A N 1
ATOM 660 C CA . TYR A 1 92 ? -18.881 1.251 -6.213 1.00 36.94 92 TYR A CA 1
ATOM 661 C C . TYR A 1 92 ? -18.368 2.574 -6.758 1.00 36.94 92 TYR A C 1
ATOM 663 O O . TYR A 1 92 ? -17.165 2.760 -6.936 1.00 36.94 92 TYR A O 1
ATOM 671 N N . ASP A 1 93 ? -19.311 3.439 -7.134 1.00 37.53 93 ASP A N 1
ATOM 672 C CA . ASP A 1 93 ? -19.043 4.859 -7.271 1.00 37.53 93 ASP A CA 1
ATOM 673 C C . ASP A 1 93 ? -18.558 5.297 -5.897 1.00 37.53 93 ASP A C 1
ATOM 675 O O . ASP A 1 93 ? -19.325 5.428 -4.939 1.00 37.53 93 ASP A O 1
ATOM 679 N N . PHE A 1 94 ? -17.239 5.327 -5.767 1.00 41.47 94 PHE A N 1
ATOM 680 C CA . PHE A 1 94 ? -16.579 5.879 -4.618 1.00 41.47 94 PHE A CA 1
ATOM 681 C C . PHE A 1 94 ? -16.784 7.388 -4.739 1.00 41.47 94 PHE A C 1
ATOM 683 O O . PHE A 1 94 ? -15.936 8.112 -5.262 1.00 41.47 94 PHE A O 1
ATOM 690 N N . GLU A 1 95 ? -17.972 7.849 -4.336 1.00 41.12 95 GLU A N 1
ATOM 691 C CA . GLU A 1 95 ? -18.186 9.244 -3.992 1.00 41.12 95 GLU A CA 1
ATOM 692 C C . GLU A 1 95 ? -17.173 9.524 -2.882 1.00 41.12 95 GLU A C 1
ATOM 694 O O . GLU A 1 95 ? -17.398 9.160 -1.727 1.00 41.12 95 GLU A O 1
ATOM 699 N N . LEU A 1 96 ? -16.021 10.104 -3.254 1.00 43.47 96 LEU A N 1
ATOM 700 C CA . LEU A 1 96 ? -15.171 10.860 -2.338 1.00 43.47 96 LEU A CA 1
ATOM 701 C C . LEU A 1 96 ? -16.144 11.683 -1.513 1.00 43.47 96 LEU A C 1
ATOM 703 O O . LEU A 1 96 ? -16.814 12.547 -2.085 1.00 43.47 96 LEU A O 1
ATOM 707 N N . GLY A 1 97 ? -16.316 11.311 -0.244 1.00 38.38 97 GLY A N 1
ATOM 708 C CA . GLY A 1 97 ? -17.411 11.821 0.558 1.00 38.38 97 GLY A CA 1
ATOM 709 C C . GLY A 1 97 ? -17.453 13.331 0.409 1.00 38.38 97 GLY A C 1
ATOM 710 O O . GLY A 1 97 ? -16.478 14.012 0.711 1.00 38.38 97 GLY A O 1
ATOM 711 N N . GLU A 1 98 ? -18.581 13.872 -0.051 1.00 40.94 98 GLU A N 1
ATOM 712 C CA . GLU A 1 98 ? -18.829 15.316 -0.034 1.00 40.94 98 GLU A CA 1
ATOM 713 C C . GLU A 1 98 ? -18.911 15.859 1.412 1.00 40.94 98 GLU A C 1
ATOM 715 O O . GLU A 1 98 ? -19.463 16.935 1.636 1.00 40.94 98 GLU A O 1
ATOM 720 N N . ASP A 1 99 ? -18.403 15.127 2.412 1.00 47.25 99 ASP A N 1
ATOM 721 C CA . ASP A 1 99 ? -18.198 15.636 3.753 1.00 47.25 99 ASP A CA 1
ATOM 722 C C . ASP A 1 99 ? -16.904 16.464 3.756 1.00 47.25 99 ASP A C 1
ATOM 724 O O . ASP A 1 99 ? -15.805 15.909 3.753 1.00 47.25 99 ASP A O 1
ATOM 728 N N . PRO A 1 100 ? -16.994 17.805 3.797 1.00 43.78 100 PRO A N 1
ATOM 729 C CA . PRO A 1 100 ? -15.825 18.676 3.862 1.00 43.78 100 PRO A CA 1
ATOM 730 C C . PRO A 1 100 ? -15.014 18.514 5.163 1.00 43.78 100 PRO A C 1
ATOM 732 O O . PRO A 1 100 ? -14.055 19.261 5.360 1.00 43.78 100 PRO A O 1
ATOM 735 N N . ASN A 1 101 ? -15.407 17.603 6.062 1.00 41.59 101 ASN A N 1
ATOM 736 C CA . ASN A 1 101 ? -14.683 17.255 7.282 1.00 41.59 101 ASN A CA 1
ATOM 737 C C . ASN A 1 101 ? -14.001 15.875 7.225 1.00 41.59 101 ASN A C 1
ATOM 739 O O . ASN A 1 101 ? -13.328 15.516 8.194 1.00 41.59 101 ASN A O 1
ATOM 743 N N . ASP A 1 102 ? -14.150 15.109 6.137 1.00 46.16 102 ASP A N 1
ATOM 744 C CA . ASP A 1 102 ? -13.435 13.842 5.943 1.00 46.16 102 ASP A CA 1
ATOM 745 C C . ASP A 1 102 ? -12.066 14.124 5.293 1.00 46.16 102 ASP A C 1
ATOM 747 O O . ASP A 1 102 ? -11.873 14.027 4.086 1.00 46.16 102 ASP A O 1
ATOM 751 N N . ASP A 1 103 ? -11.112 14.578 6.114 1.00 50.59 103 ASP A N 1
ATOM 752 C CA . ASP A 1 103 ? -9.741 14.973 5.725 1.00 50.59 103 ASP A CA 1
ATOM 753 C C . ASP A 1 103 ? -8.801 13.759 5.552 1.00 50.59 103 ASP A C 1
ATOM 755 O O . ASP A 1 103 ? -7.593 13.841 5.781 1.00 50.59 103 ASP A O 1
ATOM 759 N N . LEU A 1 104 ? -9.350 12.587 5.217 1.00 50.69 104 LEU A N 1
ATOM 760 C CA . LEU A 1 104 ? -8.539 11.397 4.987 1.00 50.69 104 LEU A CA 1
ATOM 761 C C . LEU A 1 104 ? -7.892 11.466 3.605 1.00 50.69 104 LEU A C 1
ATOM 763 O O . LEU A 1 104 ? -8.553 11.594 2.575 1.00 50.69 104 LEU A O 1
ATOM 767 N N . SER A 1 105 ? -6.567 11.313 3.568 1.00 72.62 105 SER A N 1
ATOM 768 C CA . SER A 1 105 ? -5.892 11.022 2.303 1.00 72.62 105 SER A CA 1
ATOM 769 C C . SER A 1 105 ? -6.328 9.645 1.787 1.00 72.62 105 SER A C 1
ATOM 771 O O . SER A 1 105 ? -6.565 8.734 2.580 1.00 72.62 105 SER A O 1
ATOM 773 N N . LEU A 1 106 ? -6.350 9.451 0.462 1.00 79.56 106 LEU A N 1
ATOM 774 C CA . LEU A 1 106 ? -6.656 8.153 -0.164 1.00 79.56 106 LEU A CA 1
ATOM 775 C C . LEU A 1 106 ? -5.842 6.996 0.457 1.00 79.56 106 LEU A C 1
ATOM 777 O O . LEU A 1 106 ? -6.335 5.882 0.602 1.00 79.56 106 LEU A O 1
ATOM 781 N N . PHE A 1 107 ? -4.599 7.270 0.870 1.00 84.94 107 PHE A N 1
ATOM 782 C CA . PHE A 1 107 ? -3.751 6.315 1.584 1.00 84.94 107 PHE A CA 1
ATOM 783 C C . PHE A 1 107 ? -4.374 5.861 2.911 1.00 84.94 107 PHE A C 1
ATOM 785 O O . PHE A 1 107 ? -4.464 4.667 3.191 1.00 84.94 107 PHE A O 1
ATOM 792 N N . GLU A 1 108 ? -4.788 6.817 3.739 1.00 84.19 108 GLU A N 1
ATOM 793 C CA . GLU A 1 108 ? -5.353 6.552 5.064 1.00 84.19 108 GLU A CA 1
ATOM 794 C C . GLU A 1 108 ? -6.712 5.885 4.981 1.00 84.19 108 GLU A C 1
ATOM 796 O O . GLU A 1 108 ? -7.039 5.038 5.812 1.00 84.19 108 GLU A O 1
ATOM 801 N N . GLU A 1 109 ? -7.484 6.225 3.961 1.00 78.50 109 GLU A N 1
ATOM 802 C CA . GLU A 1 109 ? -8.733 5.551 3.682 1.00 78.50 109 GLU A CA 1
ATOM 803 C C . GLU A 1 109 ? -8.524 4.077 3.321 1.00 78.50 109 GLU A C 1
ATOM 805 O O . GLU A 1 109 ? -9.180 3.202 3.896 1.00 78.50 109 GLU A O 1
ATOM 810 N N . ILE A 1 110 ? -7.596 3.796 2.404 1.00 82.31 110 ILE A N 1
ATOM 811 C CA . ILE A 1 110 ? -7.334 2.434 1.939 1.00 82.31 110 ILE A CA 1
ATOM 812 C C . ILE A 1 110 ? -6.748 1.583 3.063 1.00 82.31 110 ILE A C 1
ATOM 814 O O . ILE A 1 110 ? -7.204 0.461 3.288 1.00 82.31 110 ILE A O 1
ATOM 818 N N . PHE A 1 111 ? -5.739 2.093 3.770 1.00 85.19 111 PHE A N 1
ATOM 819 C CA . PHE A 1 111 ? -4.982 1.296 4.735 1.00 85.19 111 PHE A CA 1
ATOM 820 C C . PHE A 1 111 ? -5.472 1.429 6.181 1.00 85.19 111 PHE A C 1
ATOM 822 O O . PHE A 1 111 ? -5.054 0.649 7.038 1.00 85.19 111 PHE A O 1
ATOM 829 N N . GLY A 1 112 ? -6.335 2.400 6.486 1.00 80.56 112 GLY A N 1
ATOM 830 C CA . GLY A 1 112 ? -6.785 2.692 7.851 1.00 80.56 112 GLY A CA 1
ATOM 831 C C . GLY A 1 112 ? -5.683 3.247 8.765 1.00 80.56 112 GLY A C 1
ATOM 832 O O . GLY A 1 112 ? -5.870 3.306 9.983 1.00 80.56 112 GLY A O 1
ATOM 833 N N . VAL A 1 113 ? -4.527 3.620 8.205 1.00 83.00 113 VAL A N 1
ATOM 834 C CA . VAL A 1 113 ? -3.338 4.108 8.921 1.00 83.00 113 VAL A CA 1
ATOM 835 C C . VAL A 1 113 ? -2.672 5.236 8.146 1.00 83.00 113 VAL A C 1
ATOM 837 O O . VAL A 1 113 ? -2.701 5.253 6.917 1.00 83.00 113 VAL A O 1
ATOM 840 N N . THR A 1 114 ? -2.022 6.149 8.861 1.00 87.56 114 THR A N 1
ATOM 841 C CA . THR A 1 114 ? -1.200 7.200 8.239 1.00 87.56 114 THR A CA 1
ATOM 842 C C . THR A 1 114 ? 0.061 6.617 7.593 1.00 87.56 114 THR A C 1
ATOM 844 O O . THR A 1 114 ? 0.509 5.517 7.930 1.00 87.56 114 THR A O 1
ATOM 847 N N . LYS A 1 115 ? 0.693 7.369 6.684 1.00 89.69 115 LYS A N 1
ATOM 848 C CA . LYS A 1 115 ? 1.982 6.984 6.075 1.00 89.69 115 LYS A CA 1
ATOM 849 C C . LYS A 1 115 ? 3.086 6.792 7.115 1.00 89.69 115 LYS A C 1
ATOM 851 O O . LYS A 1 115 ? 3.844 5.829 7.029 1.00 89.69 115 LYS A O 1
ATOM 856 N N . ASP A 1 116 ? 3.140 7.661 8.122 1.00 90.62 116 ASP A N 1
ATOM 857 C CA . ASP A 1 116 ? 4.113 7.558 9.214 1.00 90.62 116 ASP A CA 1
ATOM 858 C C . ASP A 1 116 ? 3.865 6.316 10.082 1.00 90.62 116 ASP A C 1
ATOM 860 O O . ASP A 1 116 ? 4.813 5.613 10.442 1.00 90.62 116 ASP A O 1
ATOM 864 N N . GLU A 1 117 ? 2.601 5.990 10.373 1.00 90.00 117 GLU A N 1
ATOM 865 C CA . GLU A 1 117 ? 2.248 4.738 11.052 1.00 90.00 117 GLU A CA 1
ATOM 866 C C . GLU A 1 117 ? 2.616 3.518 10.205 1.00 90.00 117 GLU A C 1
ATOM 868 O O . GLU A 1 117 ? 3.188 2.567 10.733 1.00 90.00 117 GLU A O 1
ATOM 873 N N . MET A 1 118 ? 2.346 3.540 8.898 1.00 92.62 118 MET A N 1
ATOM 874 C CA . MET A 1 118 ? 2.718 2.451 7.994 1.00 92.62 118 MET A CA 1
ATOM 875 C C . MET A 1 118 ? 4.234 2.252 7.935 1.00 92.62 118 MET A C 1
ATOM 877 O O . MET A 1 118 ? 4.723 1.124 8.011 1.00 92.62 118 MET A O 1
ATOM 881 N N . LYS A 1 119 ? 4.999 3.343 7.866 1.00 95.19 119 LYS A N 1
ATOM 882 C CA . LYS A 1 119 ? 6.460 3.309 7.950 1.00 95.19 119 LYS A CA 1
ATOM 883 C C . LYS A 1 119 ? 6.931 2.714 9.276 1.00 95.19 119 LYS A C 1
ATOM 885 O O . LYS A 1 119 ? 7.845 1.892 9.283 1.00 95.19 119 LYS A O 1
ATOM 890 N N . ALA A 1 120 ? 6.301 3.077 10.393 1.00 92.50 120 ALA A N 1
ATOM 891 C CA . ALA A 1 120 ? 6.603 2.486 11.694 1.00 92.50 120 ALA A CA 1
ATOM 892 C C . ALA A 1 120 ? 6.247 0.987 11.747 1.00 92.50 120 ALA A C 1
ATOM 894 O O . ALA A 1 120 ? 7.010 0.196 12.299 1.00 92.50 120 ALA A O 1
ATOM 895 N N . ILE A 1 121 ? 5.135 0.563 11.134 1.00 91.56 121 ILE A N 1
ATOM 896 C CA . ILE A 1 121 ? 4.765 -0.856 10.993 1.00 91.56 121 ILE A CA 1
ATOM 897 C C . ILE A 1 121 ? 5.835 -1.610 10.191 1.00 91.56 121 ILE A C 1
ATOM 899 O O . ILE A 1 121 ? 6.256 -2.691 10.609 1.00 91.56 121 ILE A O 1
ATOM 903 N N . ALA A 1 122 ? 6.330 -1.023 9.098 1.00 95.50 122 ALA A N 1
ATOM 904 C CA . ALA A 1 122 ? 7.355 -1.616 8.241 1.00 95.50 122 ALA A CA 1
ATOM 905 C C . ALA A 1 122 ? 8.707 -1.842 8.948 1.00 95.50 122 ALA A C 1
ATOM 907 O O . ALA A 1 122 ? 9.472 -2.724 8.569 1.00 95.50 122 ALA A O 1
ATOM 908 N N . GLN A 1 123 ? 9.000 -1.082 10.007 1.00 95.62 123 GLN A N 1
ATOM 909 C CA . GLN A 1 123 ? 10.218 -1.237 10.813 1.00 95.62 123 GLN A CA 1
ATOM 910 C C . GLN A 1 123 ? 10.174 -2.434 11.778 1.00 95.62 123 GLN A C 1
ATOM 912 O O . GLN A 1 123 ? 11.201 -2.780 12.367 1.00 95.62 123 GLN A O 1
ATOM 917 N N . ASN A 1 124 ? 9.009 -3.062 11.962 1.00 91.62 124 ASN A N 1
ATOM 918 C CA . ASN A 1 124 ? 8.829 -4.177 12.887 1.00 91.62 124 ASN A CA 1
ATOM 919 C C . ASN A 1 124 ? 8.789 -5.520 12.137 1.00 91.62 124 ASN A C 1
ATOM 921 O O . ASN A 1 124 ? 7.956 -5.684 11.246 1.00 91.62 124 ASN A O 1
ATOM 925 N N . PRO A 1 125 ? 9.609 -6.521 12.512 1.00 90.06 125 PRO A N 1
ATOM 926 C CA . PRO A 1 125 ? 9.541 -7.851 11.910 1.00 90.06 125 PRO A CA 1
ATOM 927 C C . PRO A 1 125 ? 8.138 -8.476 12.037 1.00 90.06 125 PRO A C 1
ATOM 929 O O . PRO A 1 125 ? 7.520 -8.344 13.097 1.00 90.06 125 PRO A O 1
ATOM 932 N N . PRO A 1 126 ? 7.641 -9.194 11.010 1.00 93.12 126 PRO A N 1
ATOM 933 C CA . PRO A 1 126 ? 8.344 -9.661 9.806 1.00 93.12 126 PRO A CA 1
ATOM 934 C C . PRO A 1 126 ? 8.319 -8.676 8.619 1.00 93.12 126 PRO A C 1
ATOM 936 O O . PRO A 1 126 ? 8.607 -9.075 7.493 1.00 93.12 126 PRO A O 1
ATOM 939 N N . ASN A 1 127 ? 7.950 -7.416 8.845 1.00 96.25 127 ASN A N 1
ATOM 940 C CA . ASN A 1 127 ? 7.932 -6.394 7.804 1.00 96.25 127 ASN A CA 1
ATOM 941 C C . ASN A 1 127 ? 9.345 -5.892 7.482 1.00 96.25 127 ASN A C 1
ATOM 943 O O . ASN A 1 127 ? 10.300 -6.148 8.226 1.00 96.25 127 ASN A O 1
ATOM 947 N N . ILE A 1 128 ? 9.474 -5.193 6.356 1.00 97.62 128 ILE A N 1
ATOM 948 C CA . ILE A 1 128 ? 10.765 -4.787 5.808 1.00 97.62 128 ILE A CA 1
ATOM 949 C C . ILE A 1 128 ? 10.825 -3.269 5.659 1.00 97.62 128 ILE A C 1
ATOM 951 O O . ILE A 1 128 ? 9.966 -2.643 5.041 1.00 97.62 128 ILE A O 1
ATOM 955 N N . TYR A 1 129 ? 11.898 -2.677 6.177 1.00 97.75 129 TYR A N 1
ATOM 956 C CA . TYR A 1 129 ? 12.212 -1.268 5.990 1.00 97.75 129 TYR A CA 1
ATOM 957 C C . TYR A 1 129 ? 13.594 -1.111 5.357 1.00 97.75 129 TYR A C 1
ATOM 959 O O . TYR A 1 129 ? 14.606 -1.514 5.938 1.00 97.75 129 TYR A O 1
ATOM 967 N N . TYR A 1 130 ? 13.627 -0.479 4.189 1.00 97.81 130 TYR A N 1
ATOM 968 C CA . TYR A 1 130 ? 14.845 -0.053 3.513 1.00 97.81 130 TYR A CA 1
ATOM 969 C C . TYR A 1 130 ? 15.019 1.455 3.686 1.00 97.81 130 TYR A C 1
ATOM 971 O O . TYR A 1 130 ? 14.144 2.243 3.333 1.00 97.81 130 TYR A O 1
ATOM 979 N N . ASN A 1 131 ? 16.170 1.868 4.215 1.00 96.38 131 ASN A N 1
ATOM 980 C CA . ASN A 1 131 ? 16.528 3.277 4.403 1.00 96.38 131 ASN A CA 1
ATOM 981 C C . ASN A 1 131 ? 17.248 3.894 3.187 1.00 96.38 131 ASN A C 1
ATOM 983 O O . ASN A 1 131 ? 17.863 4.952 3.318 1.00 96.38 131 ASN A O 1
ATOM 987 N N . SER A 1 132 ? 17.238 3.194 2.055 1.00 96.19 132 SER A N 1
ATOM 988 C CA . SER A 1 132 ? 17.815 3.610 0.779 1.00 96.19 132 SER A CA 1
ATOM 989 C C . SER A 1 132 ? 17.083 2.916 -0.367 1.00 96.19 132 SER A C 1
ATOM 991 O O . SER A 1 132 ? 16.369 1.934 -0.145 1.00 96.19 132 SER A O 1
ATOM 993 N N . ALA A 1 133 ? 17.319 3.369 -1.599 1.00 96.75 133 ALA A N 1
ATOM 994 C CA . ALA A 1 133 ? 16.804 2.706 -2.791 1.00 96.75 133 ALA A CA 1
ATOM 995 C C . ALA A 1 133 ? 17.229 1.231 -2.868 1.00 96.75 133 ALA A C 1
ATOM 997 O O . ALA A 1 133 ? 18.343 0.868 -2.475 1.00 96.75 133 ALA A O 1
ATOM 998 N N . ILE A 1 134 ? 16.339 0.403 -3.413 1.00 96.81 134 ILE A N 1
ATOM 999 C CA . ILE A 1 134 ? 16.553 -1.039 -3.579 1.00 96.81 134 ILE A CA 1
ATOM 1000 C C . ILE A 1 134 ? 16.861 -1.418 -5.031 1.00 96.81 134 ILE A C 1
ATOM 1002 O O . ILE A 1 134 ? 16.489 -0.709 -5.970 1.00 96.81 134 ILE A O 1
ATOM 1006 N N . ASN A 1 135 ? 17.525 -2.555 -5.230 1.00 96.56 135 ASN A N 1
ATOM 1007 C CA . ASN A 1 135 ? 17.864 -3.113 -6.535 1.00 96.56 135 ASN A CA 1
ATOM 1008 C C . ASN A 1 135 ? 17.631 -4.631 -6.571 1.00 96.56 135 ASN A C 1
ATOM 1010 O O . ASN A 1 135 ? 18.534 -5.420 -6.293 1.00 96.56 135 ASN A O 1
ATOM 1014 N N . ASN A 1 136 ? 16.427 -5.034 -6.989 1.00 95.50 136 ASN A N 1
ATOM 1015 C CA . ASN A 1 136 ? 15.957 -6.426 -6.964 1.00 95.50 136 ASN A CA 1
ATOM 1016 C C . ASN A 1 136 ? 15.987 -7.077 -5.564 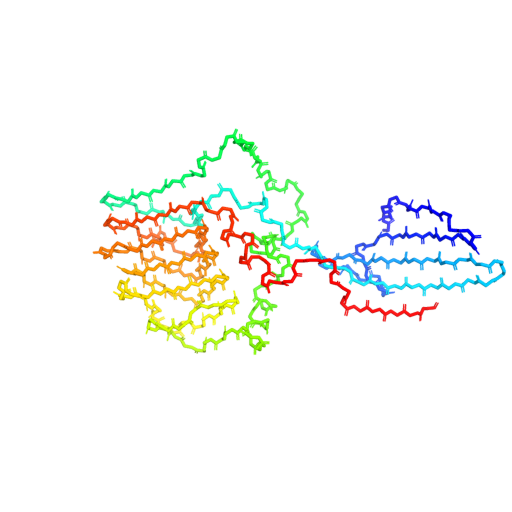1.00 95.50 136 ASN A C 1
ATOM 1018 O O . ASN A 1 136 ? 16.065 -8.304 -5.463 1.00 95.50 136 ASN A O 1
ATOM 1022 N N . ASP A 1 137 ? 15.936 -6.276 -4.498 1.00 97.62 137 ASP A N 1
ATOM 1023 C CA . ASP A 1 137 ? 15.812 -6.766 -3.126 1.00 97.62 137 ASP A CA 1
ATOM 1024 C C . ASP A 1 137 ? 14.442 -7.413 -2.876 1.00 97.62 137 ASP A C 1
ATOM 1026 O O . ASP A 1 137 ? 13.508 -7.286 -3.672 1.00 97.62 137 ASP A O 1
ATOM 1030 N N . ILE A 1 138 ? 14.334 -8.140 -1.766 1.00 96.25 138 ILE A N 1
ATOM 1031 C CA . ILE A 1 138 ? 13.108 -8.838 -1.375 1.00 96.25 138 ILE A CA 1
ATOM 1032 C C . ILE A 1 138 ? 12.023 -7.814 -1.022 1.00 96.25 138 ILE A C 1
ATOM 1034 O O . ILE A 1 138 ? 12.270 -6.853 -0.299 1.00 96.25 138 ILE A O 1
ATOM 1038 N N . VAL A 1 139 ? 10.810 -8.060 -1.512 1.00 97.06 139 VAL A N 1
ATOM 1039 C CA . VAL A 1 139 ? 9.600 -7.318 -1.149 1.00 97.06 139 VAL A CA 1
ATOM 1040 C C . VAL A 1 139 ? 8.544 -8.336 -0.733 1.00 97.06 139 VAL A C 1
ATOM 1042 O O . VAL A 1 139 ? 8.090 -9.138 -1.552 1.00 97.06 139 VAL A O 1
ATOM 1045 N N . GLU A 1 140 ? 8.177 -8.321 0.542 1.00 95.88 140 GLU A N 1
ATOM 1046 C CA . GLU A 1 140 ? 7.162 -9.198 1.135 1.00 95.88 140 GLU A CA 1
ATOM 1047 C C . GLU A 1 140 ? 6.449 -8.497 2.303 1.00 95.88 140 GLU A C 1
ATOM 1049 O O . GLU A 1 140 ? 6.912 -7.467 2.802 1.00 95.88 140 GLU A O 1
ATOM 1054 N N . ASN A 1 141 ? 5.325 -9.064 2.754 1.00 94.75 141 ASN A N 1
ATOM 1055 C CA . ASN A 1 141 ? 4.516 -8.555 3.868 1.00 94.75 141 ASN A CA 1
ATOM 1056 C C . ASN A 1 141 ? 4.127 -7.078 3.687 1.00 94.75 141 ASN A C 1
ATOM 1058 O O . ASN A 1 141 ? 3.309 -6.757 2.827 1.00 94.75 141 ASN A O 1
ATOM 1062 N N . ILE A 1 142 ? 4.701 -6.196 4.506 1.00 96.62 142 ILE A N 1
ATOM 1063 C CA . ILE A 1 142 ? 4.681 -4.747 4.342 1.00 96.62 142 ILE A CA 1
ATOM 1064 C C . ILE A 1 142 ? 6.133 -4.319 4.150 1.00 96.62 142 ILE A C 1
ATOM 1066 O O . ILE A 1 142 ? 6.967 -4.514 5.033 1.00 96.62 142 ILE A O 1
ATOM 1070 N N . THR A 1 143 ? 6.445 -3.745 2.996 1.00 98.19 143 THR A N 1
ATOM 1071 C CA . THR A 1 143 ? 7.779 -3.252 2.663 1.00 98.19 143 THR A CA 1
ATOM 1072 C C . THR A 1 143 ? 7.729 -1.747 2.431 1.00 98.19 143 THR A C 1
ATOM 1074 O O . THR A 1 143 ? 7.031 -1.283 1.532 1.00 98.19 143 THR A O 1
ATOM 1077 N N . TRP A 1 144 ? 8.496 -0.981 3.207 1.00 98.12 144 TRP A N 1
ATOM 1078 C CA . TRP A 1 144 ? 8.683 0.460 3.016 1.00 98.12 144 TRP A CA 1
ATOM 1079 C C . TRP A 1 144 ? 10.107 0.757 2.550 1.00 98.12 144 TRP A C 1
ATOM 1081 O O . TRP A 1 144 ? 11.073 0.308 3.169 1.00 98.12 144 TRP A O 1
ATOM 1091 N N . VAL A 1 145 ? 10.246 1.561 1.498 1.00 98.12 145 VAL A N 1
ATOM 1092 C CA . VAL A 1 145 ? 11.536 1.988 0.945 1.00 98.12 145 VAL A CA 1
ATOM 1093 C C . VAL A 1 145 ? 11.638 3.508 0.976 1.00 98.12 145 VAL A C 1
ATOM 1095 O O . VAL A 1 145 ? 10.883 4.186 0.288 1.00 98.12 145 VAL A O 1
ATOM 1098 N N . ASP A 1 146 ? 12.604 4.055 1.711 1.00 96.25 146 ASP A N 1
ATOM 1099 C CA . ASP A 1 146 ? 13.023 5.452 1.557 1.00 96.25 146 ASP A CA 1
ATOM 1100 C C . ASP A 1 146 ? 14.107 5.532 0.476 1.00 96.25 146 ASP A C 1
ATOM 1102 O O . ASP A 1 146 ? 15.299 5.414 0.751 1.00 96.25 146 ASP A O 1
ATOM 1106 N N . GLY A 1 147 ? 13.678 5.682 -0.777 1.00 88.19 147 GLY A N 1
ATOM 1107 C CA . GLY A 1 147 ? 14.557 5.645 -1.946 1.00 88.19 147 GLY A CA 1
ATOM 1108 C C . GLY A 1 147 ? 15.359 6.925 -2.162 1.00 88.19 147 GLY A C 1
ATOM 1109 O O . GLY A 1 147 ? 16.476 6.872 -2.664 1.00 88.19 147 GLY A O 1
ATOM 1110 N N . THR A 1 148 ? 14.813 8.075 -1.761 1.00 84.25 148 THR A N 1
ATOM 1111 C CA . THR A 1 148 ? 15.394 9.385 -2.095 1.00 84.25 148 THR A CA 1
ATOM 1112 C C . THR A 1 148 ? 16.820 9.595 -1.550 1.00 84.25 148 THR A C 1
ATOM 1114 O O . THR A 1 148 ? 17.100 9.268 -0.395 1.00 84.25 148 THR A O 1
ATOM 1117 N N . PRO A 1 149 ? 17.737 10.189 -2.345 1.00 83.12 149 PRO A N 1
ATOM 1118 C CA . PRO A 1 149 ? 17.542 10.743 -3.694 1.00 83.12 149 PRO A CA 1
ATOM 1119 C C . PRO A 1 149 ? 17.691 9.722 -4.840 1.00 83.12 149 PRO A C 1
ATOM 1121 O O . PRO A 1 149 ? 17.591 10.109 -6.002 1.00 83.12 149 PRO A O 1
ATOM 1124 N N . ASP A 1 150 ? 17.966 8.456 -4.538 1.00 91.00 150 ASP A N 1
ATOM 1125 C CA . ASP A 1 150 ? 18.219 7.420 -5.536 1.00 91.00 150 ASP A CA 1
ATOM 1126 C C . ASP A 1 150 ? 16.910 6.782 -6.051 1.00 91.00 150 ASP A C 1
ATOM 1128 O O . ASP A 1 150 ? 15.860 6.818 -5.408 1.00 91.00 150 ASP A O 1
ATOM 1132 N N . GLN A 1 151 ? 16.962 6.175 -7.239 1.00 93.00 151 GLN A N 1
ATOM 1133 C CA . GLN A 1 151 ? 15.823 5.455 -7.818 1.00 93.00 151 GLN A CA 1
ATOM 1134 C C . GLN A 1 151 ? 15.867 3.976 -7.418 1.00 93.00 151 GLN A C 1
ATOM 1136 O O . GLN A 1 151 ? 16.856 3.286 -7.683 1.00 93.00 151 GLN A O 1
ATOM 1141 N N . SER A 1 152 ? 14.767 3.470 -6.855 1.00 96.81 152 SER A N 1
ATOM 1142 C CA . SER A 1 152 ? 14.585 2.029 -6.646 1.00 96.81 152 SER A CA 1
ATOM 1143 C C . SER A 1 152 ? 14.320 1.330 -7.972 1.00 96.81 152 SER A C 1
ATOM 1145 O O . SER A 1 152 ? 13.644 1.879 -8.847 1.00 96.81 152 SER A O 1
ATOM 1147 N N . GLN A 1 153 ? 14.832 0.111 -8.141 1.00 96.56 153 GLN A N 1
ATOM 1148 C CA . GLN A 1 153 ? 14.699 -0.600 -9.407 1.00 96.56 153 GLN A CA 1
ATOM 1149 C C . GLN A 1 153 ? 14.513 -2.112 -9.283 1.00 96.56 153 GLN A C 1
ATOM 1151 O O . GLN A 1 153 ? 15.225 -2.789 -8.544 1.00 96.56 153 GLN A O 1
ATOM 1156 N N . ILE A 1 154 ? 13.616 -2.643 -10.113 1.00 96.69 154 ILE A N 1
ATOM 1157 C CA . ILE A 1 154 ? 13.453 -4.072 -10.382 1.00 96.69 154 ILE A CA 1
ATOM 1158 C C . ILE A 1 154 ? 13.685 -4.297 -11.876 1.00 96.69 154 ILE A C 1
ATOM 1160 O O . ILE A 1 154 ? 13.011 -3.725 -12.737 1.00 96.69 154 ILE A O 1
ATOM 1164 N N . THR A 1 155 ? 14.688 -5.098 -12.207 1.00 95.19 155 THR A N 1
ATOM 1165 C CA . THR A 1 155 ? 15.182 -5.268 -13.582 1.00 95.19 155 THR A CA 1
ATOM 1166 C C . THR A 1 155 ? 15.286 -6.719 -14.024 1.00 95.19 155 THR A C 1
ATOM 1168 O O . THR A 1 155 ? 15.326 -6.977 -15.226 1.00 95.19 155 THR A O 1
ATOM 1171 N N . THR A 1 156 ? 15.301 -7.678 -13.096 1.00 93.94 156 THR A N 1
ATOM 1172 C CA . THR A 1 156 ? 15.361 -9.102 -13.447 1.00 93.94 156 THR A CA 1
ATOM 1173 C C . THR A 1 156 ? 13.970 -9.711 -13.614 1.00 93.94 156 THR A C 1
ATOM 1175 O O . THR A 1 156 ? 13.086 -9.508 -12.788 1.00 93.94 156 THR A O 1
ATOM 1178 N N . SER A 1 157 ? 13.786 -10.519 -14.661 1.00 93.50 157 SER A N 1
ATOM 1179 C CA . SER A 1 157 ? 12.541 -11.256 -14.919 1.00 93.50 157 SER A CA 1
ATOM 1180 C C . SER A 1 157 ? 12.273 -12.387 -13.926 1.00 93.50 157 SER A C 1
ATOM 1182 O O . SER A 1 157 ? 11.156 -12.888 -13.866 1.00 93.50 157 SER A O 1
ATOM 1184 N N . THR A 1 158 ? 13.278 -12.797 -13.148 1.00 95.00 158 THR A N 1
ATOM 1185 C CA . THR A 1 158 ? 13.139 -13.838 -12.118 1.00 95.00 158 THR A CA 1
ATOM 1186 C C . THR A 1 158 ? 12.744 -13.283 -10.755 1.00 95.00 158 THR A C 1
ATOM 1188 O O . THR A 1 158 ? 12.632 -14.055 -9.806 1.00 95.00 158 THR A O 1
ATOM 1191 N N . TRP A 1 159 ? 12.630 -11.960 -10.619 1.00 97.00 159 TRP A N 1
ATOM 1192 C CA . TRP A 1 159 ? 12.252 -11.342 -9.356 1.00 97.00 159 TRP A CA 1
ATOM 1193 C C . TRP A 1 159 ? 10.773 -11.594 -9.077 1.00 97.00 159 TRP A C 1
ATOM 1195 O O . TRP A 1 159 ? 9.942 -11.503 -9.982 1.00 97.00 159 TRP A O 1
ATOM 1205 N N . ALA A 1 160 ? 10.464 -11.897 -7.822 1.00 96.94 160 ALA A N 1
ATOM 1206 C CA 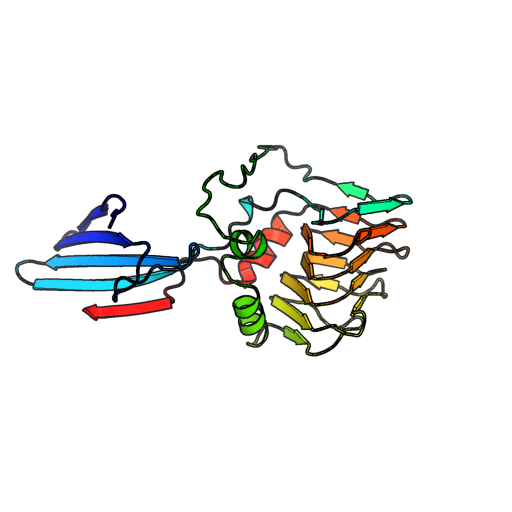. ALA A 1 160 ? 9.107 -12.042 -7.334 1.00 96.94 160 ALA A CA 1
ATOM 1207 C C . ALA A 1 160 ? 8.980 -11.294 -6.006 1.00 96.94 160 ALA A C 1
ATOM 1209 O O . ALA A 1 160 ? 9.838 -11.449 -5.134 1.00 96.94 160 ALA A O 1
ATOM 1210 N N . GLY A 1 161 ? 7.917 -10.512 -5.864 1.00 97.69 161 GLY A N 1
ATOM 1211 C CA . GLY A 1 161 ? 7.557 -9.834 -4.625 1.00 97.69 161 GLY A CA 1
ATOM 1212 C C . GLY A 1 161 ? 6.060 -9.9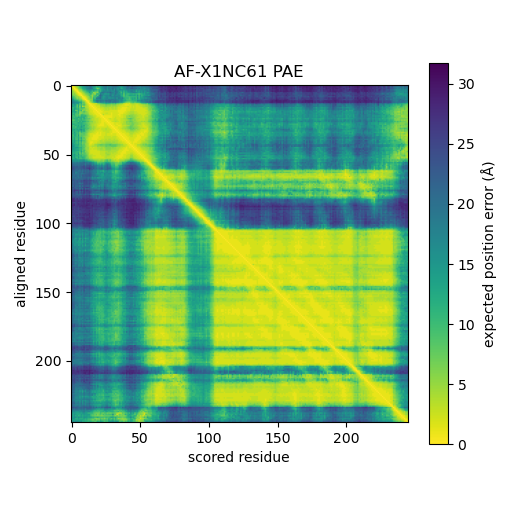31 -4.357 1.00 97.69 161 GLY A C 1
ATOM 1213 O O . GLY A 1 161 ? 5.277 -10.237 -5.258 1.00 97.69 161 GLY A O 1
ATOM 1214 N N . SER A 1 162 ? 5.656 -9.680 -3.115 1.00 97.31 162 SER A N 1
ATOM 1215 C CA . SER A 1 162 ? 4.240 -9.689 -2.735 1.00 97.31 162 SER A CA 1
ATOM 1216 C C . SER A 1 162 ? 3.930 -8.767 -1.558 1.00 97.31 162 SER A C 1
ATOM 1218 O O . SER A 1 162 ? 4.838 -8.295 -0.876 1.00 97.31 162 SER A O 1
ATOM 1220 N N . GLY A 1 163 ? 2.645 -8.529 -1.296 1.00 96.25 163 GLY A N 1
ATOM 1221 C CA . GLY A 1 163 ? 2.181 -7.784 -0.124 1.00 96.25 163 GLY A CA 1
ATOM 1222 C C . GLY A 1 163 ? 1.953 -6.296 -0.394 1.00 96.25 163 GLY A C 1
ATOM 1223 O O . GLY A 1 163 ? 1.496 -5.918 -1.469 1.00 96.25 163 GLY A O 1
ATOM 1224 N N . ILE A 1 164 ? 2.210 -5.448 0.600 1.00 96.62 164 ILE A N 1
ATOM 1225 C CA . ILE A 1 164 ? 2.099 -3.990 0.488 1.00 96.62 164 ILE A CA 1
ATOM 1226 C C . ILE A 1 164 ? 3.500 -3.431 0.298 1.00 96.62 164 ILE A C 1
ATOM 1228 O O . ILE A 1 164 ? 4.342 -3.555 1.185 1.00 96.62 164 ILE A O 1
ATOM 1232 N N . TRP A 1 165 ? 3.753 -2.795 -0.838 1.00 97.81 165 TRP A N 1
ATOM 1233 C CA . TRP A 1 165 ? 5.045 -2.205 -1.150 1.00 97.81 165 TRP A CA 1
ATOM 1234 C C . TRP A 1 165 ? 4.915 -0.702 -1.342 1.00 97.81 165 TRP A C 1
ATOM 1236 O O . TRP A 1 165 ? 4.259 -0.245 -2.271 1.00 97.81 165 TRP A O 1
ATOM 1246 N N . ILE A 1 166 ? 5.555 0.067 -0.465 1.00 97.50 166 ILE A N 1
ATOM 1247 C CA . ILE A 1 166 ? 5.534 1.527 -0.490 1.00 97.50 166 ILE A CA 1
ATOM 1248 C C . ILE A 1 166 ? 6.934 2.046 -0.796 1.00 97.50 166 ILE A C 1
ATOM 1250 O O . ILE A 1 166 ? 7.897 1.706 -0.105 1.00 97.50 166 ILE A O 1
ATOM 1254 N N . VAL A 1 167 ? 7.048 2.890 -1.818 1.00 96.94 167 VAL A N 1
ATOM 1255 C CA . VAL A 1 167 ? 8.300 3.534 -2.223 1.00 96.94 167 VAL A CA 1
ATOM 1256 C C . VAL A 1 167 ? 8.170 5.037 -2.049 1.00 96.94 167 VAL A C 1
ATOM 1258 O O . VAL A 1 167 ? 7.449 5.697 -2.786 1.00 96.94 167 VAL A O 1
ATOM 1261 N N . ASN A 1 168 ? 8.895 5.580 -1.078 1.00 94.69 168 ASN A N 1
ATOM 1262 C CA . ASN A 1 168 ? 9.105 7.009 -0.914 1.00 94.69 168 ASN A CA 1
ATOM 1263 C C . ASN A 1 168 ? 10.302 7.451 -1.771 1.00 94.69 168 ASN A C 1
ATOM 1265 O O . ASN A 1 168 ? 11.459 7.403 -1.335 1.00 94.69 168 ASN A O 1
ATOM 1269 N N . GLY A 1 169 ? 10.021 7.807 -3.022 1.00 92.06 169 GLY A N 1
ATOM 1270 C CA . GLY A 1 169 ? 10.993 8.101 -4.071 1.00 92.06 169 GLY A CA 1
ATOM 1271 C C . GLY A 1 169 ? 10.584 7.516 -5.423 1.00 92.06 169 GLY A C 1
ATOM 1272 O O . GLY A 1 169 ? 9.507 6.942 -5.578 1.00 92.06 169 GLY A O 1
ATOM 1273 N N . ASP A 1 170 ? 11.471 7.643 -6.408 1.00 93.69 170 ASP A N 1
ATOM 1274 C CA . ASP A 1 170 ? 11.211 7.145 -7.758 1.00 93.69 170 ASP A CA 1
ATOM 1275 C C . ASP A 1 170 ? 11.394 5.626 -7.853 1.00 93.69 170 ASP A C 1
ATOM 1277 O O . ASP A 1 170 ? 12.318 5.042 -7.267 1.00 93.69 170 ASP A O 1
ATOM 1281 N N . LEU A 1 171 ? 10.555 4.993 -8.674 1.00 95.12 171 LEU A N 1
ATOM 1282 C CA . LEU A 1 171 ? 10.557 3.554 -8.901 1.00 95.12 171 LEU A CA 1
ATOM 1283 C C . LEU A 1 171 ? 10.604 3.207 -10.391 1.00 95.12 171 LEU A C 1
ATOM 1285 O O . LEU A 1 171 ? 9.807 3.682 -11.200 1.00 95.12 171 LEU A O 1
ATOM 1289 N N . LYS A 1 172 ? 11.513 2.296 -10.744 1.00 95.69 172 LYS A N 1
ATOM 1290 C CA . LYS A 1 172 ? 11.630 1.707 -12.077 1.00 95.69 172 LYS A CA 1
ATOM 1291 C C . LYS A 1 172 ? 11.447 0.195 -12.032 1.00 95.69 172 LYS A C 1
ATOM 1293 O O . LYS A 1 172 ? 12.284 -0.520 -11.493 1.00 95.69 172 LYS A O 1
ATOM 1298 N N . ILE A 1 173 ? 10.419 -0.316 -12.696 1.00 95.88 173 ILE A N 1
ATOM 1299 C CA . ILE A 1 173 ? 10.189 -1.754 -12.844 1.00 95.88 173 ILE A CA 1
ATOM 1300 C C . ILE A 1 173 ? 10.244 -2.101 -14.330 1.00 95.88 173 ILE A C 1
ATOM 1302 O O . ILE A 1 173 ? 9.504 -1.574 -15.155 1.00 95.88 173 ILE A O 1
ATOM 1306 N N . THR A 1 174 ? 11.154 -2.993 -14.691 1.00 95.12 174 THR A N 1
ATOM 1307 C CA . THR A 1 174 ? 11.314 -3.485 -16.067 1.00 95.12 174 THR A CA 1
ATOM 1308 C C . THR A 1 174 ? 11.238 -4.999 -16.158 1.00 95.12 174 THR A C 1
ATOM 1310 O O . THR A 1 174 ? 11.274 -5.509 -17.261 1.00 95.12 174 THR A O 1
ATOM 1313 N N . GLY A 1 175 ? 11.103 -5.725 -15.052 1.00 93.25 175 GLY A N 1
ATOM 1314 C CA . GLY A 1 175 ? 10.922 -7.172 -15.061 1.00 93.25 175 GLY A CA 1
ATOM 1315 C C . GLY A 1 175 ? 10.365 -7.667 -13.733 1.00 93.25 175 GLY A C 1
ATOM 1316 O O . GLY A 1 175 ? 10.183 -6.882 -12.805 1.00 93.25 175 GLY A O 1
ATOM 1317 N N . GLY A 1 176 ? 10.115 -8.970 -13.665 1.00 95.44 176 GLY A N 1
ATOM 1318 C CA . GLY A 1 176 ? 9.655 -9.652 -12.463 1.00 95.44 176 GLY A CA 1
ATOM 1319 C C . GLY A 1 176 ? 8.136 -9.679 -12.333 1.00 95.44 176 GLY A C 1
ATOM 1320 O O . GLY A 1 176 ? 7.399 -9.261 -13.231 1.00 95.44 176 GLY A O 1
ATOM 1321 N N . THR A 1 177 ? 7.676 -10.220 -11.212 1.00 96.38 177 THR A N 1
ATOM 1322 C CA . THR A 1 177 ? 6.258 -10.338 -10.872 1.00 96.38 177 THR A CA 1
ATOM 1323 C C . THR A 1 177 ? 6.003 -9.787 -9.477 1.00 96.38 177 THR A C 1
ATOM 1325 O O . THR A 1 177 ? 6.719 -10.137 -8.542 1.00 96.38 177 THR A O 1
ATOM 1328 N N . PHE A 1 178 ? 4.991 -8.939 -9.332 1.00 97.44 178 PHE A N 1
ATOM 1329 C CA . PHE A 1 178 ? 4.534 -8.442 -8.038 1.00 97.44 178 PHE A CA 1
ATOM 1330 C C . PHE A 1 178 ? 3.057 -8.771 -7.836 1.00 97.44 178 PHE A C 1
ATOM 1332 O O . PHE A 1 178 ? 2.241 -8.386 -8.669 1.00 97.44 178 PHE A O 1
ATOM 1339 N N . ASP A 1 179 ? 2.720 -9.432 -6.730 1.00 96.81 179 ASP A N 1
ATOM 1340 C CA . ASP A 1 179 ? 1.334 -9.733 -6.359 1.00 96.81 179 ASP A CA 1
ATOM 1341 C C . ASP A 1 179 ? 0.957 -8.957 -5.073 1.00 96.81 179 ASP A C 1
ATOM 1343 O O . ASP A 1 179 ? 1.395 -9.308 -3.973 1.00 96.81 179 ASP A O 1
ATOM 1347 N N . GLY A 1 180 ? 0.159 -7.889 -5.184 1.00 95.31 180 GLY A N 1
ATOM 1348 C CA . GLY A 1 180 ? -0.271 -7.084 -4.035 1.00 95.31 180 GLY A CA 1
ATOM 1349 C C . GLY A 1 180 ? -0.581 -5.617 -4.348 1.00 95.31 180 GLY A C 1
ATOM 1350 O O . GLY A 1 180 ? -1.059 -5.282 -5.431 1.00 95.31 180 GLY A O 1
ATOM 1351 N N . ILE A 1 181 ? -0.324 -4.730 -3.382 1.00 95.12 181 ILE A N 1
ATOM 1352 C CA . ILE A 1 181 ? -0.556 -3.283 -3.508 1.00 95.12 181 ILE A CA 1
ATOM 1353 C C . ILE A 1 181 ? 0.787 -2.561 -3.593 1.00 95.12 181 ILE A C 1
ATOM 1355 O O . ILE A 1 181 ? 1.600 -2.648 -2.674 1.00 95.12 181 ILE A O 1
ATOM 1359 N N . LEU A 1 182 ? 1.008 -1.831 -4.683 1.00 96.69 182 LEU A N 1
ATOM 1360 C CA . LEU A 1 182 ? 2.176 -0.980 -4.892 1.00 96.69 182 LEU A CA 1
ATOM 1361 C C . LEU A 1 182 ? 1.777 0.486 -4.707 1.00 96.69 182 LEU A C 1
ATOM 1363 O O . LEU A 1 182 ? 0.873 0.964 -5.383 1.00 96.69 182 LEU A O 1
ATOM 1367 N N . TRP A 1 183 ? 2.474 1.212 -3.840 1.00 95.38 183 TRP A N 1
ATOM 1368 C CA . TRP A 1 183 ? 2.280 2.641 -3.613 1.00 95.38 183 TRP A CA 1
ATOM 1369 C C . TRP A 1 183 ? 3.581 3.406 -3.844 1.00 95.38 183 TRP A C 1
ATOM 1371 O O . TRP A 1 183 ? 4.570 3.188 -3.147 1.00 95.38 183 TRP A O 1
ATOM 1381 N N . VAL A 1 184 ? 3.597 4.330 -4.797 1.00 93.44 184 VAL A N 1
ATOM 1382 C CA . VAL A 1 184 ? 4.783 5.122 -5.140 1.00 93.44 184 VAL A CA 1
ATOM 1383 C C . VAL A 1 184 ? 4.529 6.582 -4.802 1.00 93.44 184 VAL A C 1
ATOM 1385 O O . VAL A 1 184 ? 3.607 7.188 -5.332 1.00 93.44 184 VAL A O 1
ATOM 1388 N N . ILE A 1 185 ? 5.358 7.141 -3.924 1.00 92.38 185 ILE A N 1
ATOM 1389 C CA . ILE A 1 185 ? 5.398 8.563 -3.574 1.00 92.38 185 ILE A CA 1
ATOM 1390 C C . ILE A 1 185 ? 6.562 9.175 -4.362 1.00 92.38 185 ILE A C 1
ATOM 1392 O O . ILE A 1 185 ? 7.685 9.278 -3.867 1.00 92.38 185 ILE A O 1
ATOM 1396 N N . GLY A 1 186 ? 6.312 9.490 -5.627 1.00 88.75 186 GLY A N 1
ATOM 1397 C CA . GLY A 1 186 ? 7.325 9.855 -6.612 1.00 88.75 186 GLY A CA 1
ATOM 1398 C C . GLY A 1 186 ? 6.918 9.439 -8.023 1.00 88.75 186 GLY A C 1
ATOM 1399 O O . GLY A 1 186 ? 5.736 9.253 -8.316 1.00 88.75 186 GLY A O 1
ATOM 1400 N N . SER A 1 187 ? 7.903 9.272 -8.903 1.00 89.31 187 SER A N 1
ATOM 1401 C CA . SER A 1 187 ? 7.671 8.874 -10.295 1.00 89.31 187 SER A CA 1
ATOM 1402 C C . SER A 1 187 ? 7.703 7.356 -10.462 1.00 89.31 187 SER A C 1
ATOM 1404 O O . SER A 1 187 ? 8.589 6.681 -9.928 1.00 89.31 187 SER A O 1
ATOM 1406 N N . LEU A 1 188 ? 6.803 6.818 -11.287 1.00 91.06 188 LEU A N 1
ATOM 1407 C CA . LEU A 1 188 ? 6.772 5.401 -11.651 1.00 91.06 188 LEU A CA 1
ATOM 1408 C C . LEU A 1 188 ? 7.099 5.196 -13.135 1.00 91.06 188 LEU A C 1
ATOM 1410 O O . LEU A 1 188 ? 6.416 5.699 -14.029 1.00 91.06 188 LEU A O 1
ATOM 1414 N N . TYR A 1 189 ? 8.106 4.370 -13.406 1.00 92.44 189 TYR A N 1
ATOM 1415 C CA . TYR A 1 189 ? 8.421 3.880 -14.744 1.00 92.44 189 TYR A CA 1
ATOM 1416 C C . TYR A 1 189 ? 8.242 2.361 -14.825 1.00 92.44 189 TYR A C 1
ATOM 1418 O O . TYR A 1 189 ? 9.024 1.602 -14.249 1.00 92.44 189 TYR A O 1
ATOM 1426 N N . LEU A 1 190 ? 7.251 1.921 -15.599 1.00 88.94 190 LEU A N 1
ATOM 1427 C CA . LEU A 1 190 ? 7.048 0.529 -15.993 1.00 88.94 190 LEU A CA 1
ATOM 1428 C C . LEU A 1 190 ? 7.542 0.354 -17.434 1.00 88.94 190 LEU A C 1
ATOM 1430 O O . LEU A 1 190 ? 7.031 0.992 -18.356 1.00 88.94 190 LEU A O 1
ATOM 1434 N N . GLY A 1 191 ? 8.582 -0.454 -17.637 1.00 83.88 191 GLY A N 1
ATOM 1435 C CA . GLY A 1 191 ? 9.338 -0.469 -18.893 1.00 83.88 191 GLY A CA 1
ATOM 1436 C C . GLY A 1 191 ? 9.507 -1.818 -19.588 1.00 83.88 191 GLY A C 1
ATOM 1437 O O . GLY A 1 191 ? 9.012 -2.854 -19.157 1.00 83.88 191 GLY A O 1
ATOM 1438 N N . ALA A 1 192 ? 10.281 -1.778 -20.676 1.00 73.81 192 ALA A N 1
ATOM 1439 C CA . ALA A 1 192 ? 10.346 -2.764 -21.760 1.00 73.81 192 ALA A CA 1
ATOM 1440 C C . ALA A 1 192 ? 10.957 -4.160 -21.461 1.00 73.81 192 ALA A C 1
ATOM 1442 O O . ALA A 1 192 ? 11.621 -4.725 -22.329 1.00 73.81 192 ALA A O 1
ATOM 1443 N N . GLY A 1 193 ? 10.728 -4.760 -20.293 1.00 76.75 193 GLY A N 1
ATOM 1444 C CA . GLY A 1 193 ? 11.118 -6.156 -20.008 1.00 76.75 193 GLY A CA 1
ATOM 1445 C C . GLY A 1 193 ? 9.989 -7.019 -19.435 1.00 76.75 193 GLY A C 1
ATOM 1446 O O . GLY A 1 193 ? 10.242 -8.038 -18.797 1.00 76.75 193 GLY A O 1
ATOM 1447 N N . ASN A 1 194 ? 8.750 -6.635 -19.742 1.00 86.44 194 ASN A N 1
ATOM 1448 C CA . ASN A 1 194 ? 7.518 -7.366 -19.449 1.00 86.44 194 ASN A CA 1
ATOM 1449 C C . ASN A 1 194 ? 7.278 -7.638 -17.952 1.00 86.44 194 ASN A C 1
ATOM 1451 O O . ASN A 1 194 ? 7.125 -8.797 -17.558 1.00 86.44 194 ASN A O 1
ATOM 1455 N N . PRO A 1 195 ? 7.279 -6.600 -17.097 1.00 92.94 195 PRO A N 1
ATOM 1456 C CA . PRO A 1 195 ? 6.869 -6.782 -15.716 1.00 92.94 195 PRO A CA 1
ATOM 1457 C C . PRO A 1 195 ? 5.383 -7.140 -15.633 1.00 92.94 195 PRO A C 1
ATOM 1459 O O . PRO A 1 195 ? 4.567 -6.648 -16.419 1.00 92.94 195 PRO A O 1
ATOM 1462 N N . VAL A 1 196 ? 5.056 -7.982 -14.657 1.00 94.06 196 VAL A N 1
ATOM 1463 C CA . VAL A 1 196 ? 3.685 -8.398 -14.347 1.00 94.06 196 VAL A CA 1
ATOM 1464 C C . VAL A 1 196 ? 3.342 -7.917 -12.945 1.00 94.06 196 VAL A C 1
ATOM 1466 O O . VAL A 1 196 ? 4.054 -8.238 -11.995 1.00 94.06 196 VAL A O 1
ATOM 1469 N N . ILE A 1 197 ? 2.261 -7.161 -12.806 1.00 94.06 197 ILE A N 1
ATOM 1470 C CA . ILE A 1 197 ? 1.734 -6.736 -11.512 1.00 94.06 197 ILE A CA 1
ATOM 1471 C C . ILE A 1 197 ? 0.298 -7.237 -11.400 1.00 94.06 197 ILE A C 1
ATOM 1473 O O . ILE A 1 197 ? -0.531 -6.906 -12.247 1.00 94.06 197 ILE A O 1
ATOM 1477 N N . ARG A 1 198 ? 0.013 -8.022 -10.359 1.00 94.31 198 ARG A N 1
ATOM 1478 C CA . ARG A 1 198 ? -1.335 -8.478 -10.010 1.00 94.31 198 ARG A CA 1
ATOM 1479 C C . ARG A 1 198 ? -1.786 -7.812 -8.723 1.00 94.31 198 ARG A C 1
ATOM 1481 O O . ARG A 1 198 ? -1.214 -8.054 -7.664 1.00 94.31 198 ARG A O 1
ATOM 1488 N N . GLY A 1 199 ? -2.815 -6.989 -8.806 1.00 91.75 199 GLY A N 1
ATOM 1489 C CA . GLY A 1 199 ? -3.339 -6.215 -7.691 1.00 91.75 199 GLY A CA 1
ATOM 1490 C C . GLY A 1 199 ? -3.535 -4.766 -8.099 1.00 91.75 199 GLY A C 1
ATOM 1491 O O . GLY A 1 199 ? -4.206 -4.506 -9.093 1.00 91.75 199 GLY A O 1
ATOM 1492 N N . SER A 1 200 ? -2.991 -3.821 -7.336 1.00 90.81 200 SER A N 1
ATOM 1493 C CA . SER A 1 200 ? -3.250 -2.400 -7.576 1.00 90.81 200 SER A CA 1
ATOM 1494 C C . SER A 1 200 ? -2.009 -1.537 -7.391 1.00 90.81 200 SER A C 1
ATOM 1496 O O . SER A 1 200 ? -1.180 -1.789 -6.514 1.00 90.81 200 SER A O 1
ATOM 1498 N N . VAL A 1 201 ? -1.881 -0.523 -8.243 1.00 91.62 201 VAL A N 1
ATOM 1499 C CA . VAL A 1 201 ? -0.779 0.435 -8.259 1.00 91.62 201 VAL A CA 1
ATOM 1500 C C . VAL A 1 201 ? -1.322 1.836 -8.005 1.00 91.62 201 VAL A C 1
ATOM 1502 O O . VAL A 1 201 ? -2.168 2.323 -8.749 1.00 91.62 201 VAL A O 1
ATOM 1505 N N . PHE A 1 202 ? -0.777 2.511 -7.001 1.00 90.81 202 PHE A N 1
ATOM 1506 C CA . PHE A 1 202 ? -1.057 3.902 -6.673 1.00 90.81 202 PHE A CA 1
ATOM 1507 C C . PHE A 1 202 ? 0.202 4.736 -6.874 1.00 90.81 202 PHE A C 1
ATOM 1509 O O . PHE A 1 202 ? 1.277 4.368 -6.396 1.00 90.81 202 PHE A O 1
ATOM 1516 N N . VAL A 1 203 ? 0.075 5.863 -7.568 1.00 88.00 203 VAL A N 1
ATOM 1517 C CA . VAL A 1 203 ? 1.177 6.805 -7.787 1.00 88.00 203 VAL A CA 1
ATOM 1518 C C . VAL A 1 203 ? 0.767 8.193 -7.312 1.00 88.00 203 VAL A C 1
ATOM 1520 O O . VAL A 1 203 ? -0.109 8.838 -7.890 1.00 88.00 203 VAL A O 1
ATOM 1523 N N . GLU A 1 204 ? 1.426 8.662 -6.261 1.00 86.31 204 GLU A N 1
ATOM 1524 C CA . GLU A 1 204 ? 1.338 10.022 -5.748 1.00 86.31 204 GLU A CA 1
ATOM 1525 C C . GLU A 1 204 ? 2.545 10.817 -6.237 1.00 86.31 204 GLU A C 1
ATOM 1527 O O . GLU A 1 204 ? 3.674 10.565 -5.819 1.00 86.31 204 GLU A O 1
ATOM 1532 N N . CYS A 1 205 ? 2.319 11.809 -7.093 1.00 70.00 205 CYS A N 1
ATOM 1533 C CA . CYS A 1 205 ? 3.386 12.683 -7.559 1.00 70.00 205 CYS A CA 1
ATOM 1534 C C . CYS A 1 205 ? 2.965 14.155 -7.514 1.00 70.00 205 CYS A C 1
ATOM 1536 O O . CYS A 1 205 ? 1.781 14.483 -7.479 1.00 70.00 205 CYS A O 1
ATOM 1538 N N . ALA A 1 206 ? 3.963 15.036 -7.486 1.00 61.50 206 ALA A N 1
ATOM 1539 C CA . ALA A 1 206 ? 3.805 16.485 -7.429 1.00 61.50 206 ALA A CA 1
ATOM 1540 C C . ALA A 1 206 ? 4.153 17.190 -8.759 1.00 61.50 206 ALA A C 1
ATOM 1542 O O . ALA A 1 206 ? 4.189 18.422 -8.789 1.00 61.50 206 ALA A O 1
ATOM 1543 N N . THR A 1 207 ? 4.461 16.451 -9.835 1.00 54.91 207 THR A N 1
ATOM 1544 C CA . THR A 1 207 ? 4.901 17.007 -11.131 1.00 54.91 207 THR A CA 1
ATOM 1545 C C . THR A 1 207 ? 3.905 16.733 -12.271 1.00 54.91 207 THR A C 1
ATOM 1547 O O . THR A 1 207 ? 2.808 16.256 -12.034 1.00 54.91 207 THR A O 1
ATOM 1550 N N . GLU A 1 208 ? 4.187 17.185 -13.504 1.00 52.75 208 GLU A N 1
ATOM 1551 C CA . GLU A 1 208 ? 3.217 17.117 -14.619 1.00 52.75 208 GLU A CA 1
ATOM 1552 C C . GLU A 1 208 ? 3.229 15.781 -15.391 1.00 52.75 208 GLU A C 1
ATOM 1554 O O . GLU A 1 208 ? 2.239 15.465 -16.052 1.00 52.75 208 GLU A O 1
ATOM 1559 N N . VAL A 1 209 ? 4.317 14.997 -15.353 1.00 53.22 209 VAL A N 1
ATOM 1560 C CA . VAL A 1 209 ? 4.443 13.696 -16.046 1.00 53.22 209 VAL A CA 1
ATOM 1561 C C . VAL A 1 209 ? 5.133 12.703 -15.131 1.00 53.22 209 VAL A C 1
ATOM 1563 O O . VAL A 1 209 ? 6.344 12.772 -14.938 1.00 53.22 209 VAL A O 1
ATOM 1566 N N . ASP A 1 210 ? 4.352 11.761 -14.611 1.00 67.00 210 ASP A N 1
ATOM 1567 C CA . ASP A 1 210 ? 4.745 11.068 -13.382 1.00 67.00 210 ASP A CA 1
ATOM 1568 C C . ASP A 1 210 ? 4.675 9.551 -13.491 1.00 67.00 210 ASP A C 1
ATOM 1570 O O . ASP A 1 210 ? 5.407 8.839 -12.807 1.00 67.00 210 ASP A O 1
ATOM 1574 N N . THR A 1 211 ? 3.814 9.040 -14.375 1.00 75.06 211 THR A N 1
ATOM 1575 C CA . THR A 1 211 ? 3.677 7.603 -14.615 1.00 75.06 211 THR A CA 1
ATOM 1576 C C . THR A 1 211 ? 3.883 7.300 -16.086 1.00 75.06 211 THR A C 1
ATOM 1578 O O . THR A 1 211 ? 3.148 7.777 -16.952 1.00 75.06 211 THR A O 1
ATOM 1581 N N . THR A 1 212 ? 4.890 6.486 -16.381 1.00 79.12 212 THR A N 1
ATOM 1582 C CA . THR A 1 212 ? 5.210 6.056 -17.741 1.00 79.12 212 THR A CA 1
ATOM 1583 C C . THR A 1 212 ? 5.132 4.539 -17.825 1.00 79.12 212 THR A C 1
ATOM 1585 O O . THR A 1 212 ? 5.927 3.840 -17.202 1.00 79.12 212 THR A O 1
ATOM 1588 N N . VAL A 1 213 ? 4.190 4.037 -18.622 1.00 78.56 213 VAL A N 1
ATOM 1589 C CA . VAL A 1 213 ? 3.994 2.608 -18.894 1.00 78.56 213 VAL A CA 1
ATOM 1590 C C . VAL A 1 213 ? 4.379 2.333 -20.343 1.00 78.56 213 VAL A C 1
ATOM 1592 O O . VAL A 1 213 ? 3.793 2.895 -21.271 1.00 78.56 213 VAL A O 1
ATOM 1595 N N . THR A 1 214 ? 5.406 1.507 -20.549 1.00 80.06 214 THR A N 1
ATOM 1596 C CA . THR A 1 214 ? 5.990 1.230 -21.868 1.00 80.06 214 THR A CA 1
ATOM 1597 C C . THR A 1 214 ? 6.357 -0.241 -22.051 1.00 80.06 214 THR A C 1
ATOM 1599 O O . THR A 1 214 ? 6.837 -0.887 -21.124 1.00 80.06 214 THR A O 1
ATOM 1602 N N . GLY A 1 215 ? 6.212 -0.763 -23.272 1.00 75.81 215 GLY A N 1
ATOM 1603 C CA . GLY A 1 215 ? 6.538 -2.162 -23.594 1.00 75.81 215 GLY A CA 1
ATOM 1604 C C . GLY A 1 215 ? 5.332 -3.096 -23.459 1.00 75.81 215 GLY A C 1
ATOM 1605 O O . GLY A 1 215 ? 4.219 -2.656 -23.725 1.00 75.81 215 GLY A O 1
ATOM 1606 N N . ASN A 1 216 ? 5.551 -4.369 -23.090 1.00 81.62 216 ASN A N 1
ATOM 1607 C CA . ASN A 1 216 ? 4.472 -5.335 -22.814 1.00 81.62 216 ASN A CA 1
ATOM 1608 C C . ASN A 1 216 ? 4.310 -5.529 -21.300 1.00 81.62 216 ASN A C 1
ATOM 1610 O O . ASN A 1 216 ? 4.655 -6.571 -20.750 1.00 81.62 216 ASN A O 1
ATOM 1614 N N . VAL A 1 217 ? 3.889 -4.468 -20.617 1.00 85.19 217 VAL A N 1
ATOM 1615 C CA . VAL A 1 217 ? 3.563 -4.505 -19.184 1.00 85.19 217 VAL A CA 1
ATOM 1616 C C . VAL A 1 217 ? 2.191 -5.151 -19.012 1.00 85.19 217 VAL A C 1
ATOM 1618 O O . VAL A 1 217 ? 1.286 -4.813 -19.771 1.00 85.19 217 VAL A O 1
ATOM 1621 N N . THR A 1 218 ? 2.035 -6.016 -18.010 1.00 87.38 218 THR A N 1
ATOM 1622 C CA . THR A 1 218 ? 0.729 -6.546 -17.589 1.00 87.38 218 THR A CA 1
ATOM 1623 C C . THR A 1 218 ? 0.382 -5.992 -16.213 1.00 87.38 218 THR A C 1
ATOM 1625 O O . THR A 1 218 ? 1.101 -6.259 -15.248 1.00 87.38 218 THR A O 1
ATOM 1628 N N . LEU A 1 219 ? -0.705 -5.227 -16.132 1.00 87.75 219 LEU A N 1
ATOM 1629 C CA . LEU A 1 219 ? -1.345 -4.798 -14.890 1.00 87.75 219 LEU A CA 1
ATOM 1630 C C . LEU A 1 219 ? -2.720 -5.467 -14.815 1.00 87.75 219 LEU A C 1
ATOM 1632 O O . LEU A 1 219 ? -3.612 -5.136 -15.591 1.00 87.75 219 LEU A O 1
ATOM 1636 N N . GLU A 1 220 ? -2.874 -6.412 -13.899 1.00 88.44 220 GLU A N 1
ATOM 1637 C CA . GLU A 1 220 ? -4.102 -7.188 -13.714 1.00 88.44 220 GLU A CA 1
ATOM 1638 C C . GLU A 1 220 ? -4.690 -6.842 -12.347 1.00 88.44 220 GLU A C 1
ATOM 1640 O O . GLU A 1 220 ? -4.040 -7.080 -11.323 1.00 88.44 220 GLU A O 1
ATOM 1645 N N . LEU A 1 221 ? -5.907 -6.294 -12.301 1.00 85.88 221 LEU A N 1
ATOM 1646 C CA . LEU A 1 221 ? -6.596 -6.136 -11.024 1.00 85.88 221 LEU A CA 1
ATOM 1647 C C . LEU A 1 221 ? -6.894 -7.525 -10.446 1.00 85.88 221 LEU A C 1
ATOM 1649 O O . LEU A 1 221 ? -7.677 -8.286 -11.003 1.00 85.88 221 LEU A O 1
ATOM 1653 N N . ASN A 1 222 ? -6.257 -7.863 -9.325 1.00 87.88 222 ASN A N 1
ATOM 1654 C CA . ASN A 1 222 ? -6.408 -9.168 -8.691 1.00 87.88 222 ASN A CA 1
ATOM 1655 C C . ASN A 1 222 ? -6.846 -9.004 -7.236 1.00 87.88 222 ASN A C 1
ATOM 1657 O O . ASN A 1 222 ? -6.024 -8.731 -6.355 1.00 87.88 222 ASN A O 1
ATOM 1661 N N . GLN A 1 223 ? -8.142 -9.198 -6.983 1.00 85.00 223 GLN A N 1
ATOM 1662 C CA . GLN A 1 223 ? -8.714 -9.011 -5.650 1.00 85.00 223 GLN A CA 1
ATOM 1663 C C . GLN A 1 223 ? -8.091 -9.953 -4.610 1.00 85.00 223 GLN A C 1
ATOM 1665 O O . GLN A 1 223 ? -7.841 -9.541 -3.485 1.00 85.00 223 GLN A O 1
ATOM 1670 N N . GLY A 1 224 ? -7.754 -11.192 -4.986 1.00 86.62 224 GLY A N 1
ATOM 1671 C CA . GLY A 1 224 ? -7.104 -12.140 -4.075 1.00 86.62 224 GLY A CA 1
ATOM 1672 C C . GLY A 1 224 ? -5.717 -11.677 -3.614 1.00 86.62 224 GLY A C 1
ATOM 1673 O O . GLY A 1 224 ? -5.369 -11.842 -2.444 1.00 86.62 224 GLY A O 1
ATOM 1674 N N . ALA A 1 225 ? -4.938 -11.062 -4.508 1.00 89.62 225 ALA A N 1
ATOM 1675 C CA . ALA A 1 225 ? -3.646 -10.468 -4.172 1.00 89.62 225 ALA A CA 1
ATOM 1676 C C . ALA A 1 225 ? -3.802 -9.216 -3.291 1.00 89.62 225 ALA A C 1
ATOM 1678 O O . ALA A 1 225 ? -3.039 -9.040 -2.340 1.00 89.62 225 ALA A O 1
ATOM 1679 N N . ILE A 1 226 ? -4.811 -8.381 -3.563 1.00 88.88 226 ILE A N 1
ATOM 1680 C CA . ILE A 1 226 ? -5.147 -7.199 -2.752 1.00 88.88 226 ILE A CA 1
ATOM 1681 C C . ILE A 1 226 ? -5.571 -7.608 -1.340 1.00 88.88 226 ILE A C 1
ATOM 1683 O O . ILE A 1 226 ? -4.995 -7.128 -0.365 1.00 88.88 226 ILE A O 1
ATOM 1687 N N . ASP A 1 227 ? -6.525 -8.528 -1.217 1.00 86.00 227 ASP A N 1
ATOM 1688 C CA . ASP A 1 227 ? -7.020 -9.014 0.071 1.00 86.00 227 ASP A CA 1
ATOM 1689 C C . ASP A 1 227 ? -5.904 -9.703 0.865 1.00 86.00 227 ASP A C 1
ATOM 1691 O O . ASP A 1 227 ? -5.782 -9.498 2.074 1.00 86.00 227 ASP A O 1
ATOM 1695 N N . GLY A 1 228 ? -5.042 -10.469 0.187 1.00 87.31 228 GLY A N 1
ATOM 1696 C CA . GLY A 1 228 ? -3.849 -11.064 0.787 1.00 87.31 228 GLY A CA 1
ATOM 1697 C C . GLY A 1 228 ? -2.867 -10.014 1.315 1.00 87.31 228 GLY A C 1
ATOM 1698 O O . GLY A 1 228 ? -2.387 -10.135 2.442 1.00 87.31 228 GLY A O 1
ATOM 1699 N N . ALA A 1 229 ? -2.609 -8.957 0.541 1.00 90.94 229 ALA A N 1
ATOM 1700 C CA . ALA A 1 229 ? -1.741 -7.853 0.945 1.00 90.94 229 ALA A CA 1
ATOM 1701 C C . ALA A 1 229 ? -2.313 -7.077 2.140 1.00 90.94 229 ALA A C 1
ATOM 1703 O O . ALA A 1 229 ? -1.601 -6.852 3.119 1.00 90.94 229 ALA A O 1
ATOM 1704 N N . LEU A 1 230 ? -3.601 -6.724 2.106 1.00 87.75 230 LEU A N 1
ATOM 1705 C CA . LEU A 1 230 ? -4.281 -6.074 3.230 1.00 87.75 230 LEU A CA 1
ATOM 1706 C C . LEU A 1 230 ? -4.337 -6.984 4.460 1.00 87.75 230 LEU A C 1
ATOM 1708 O O . LEU A 1 230 ? -4.239 -6.492 5.583 1.00 87.75 230 LEU A O 1
ATOM 1712 N N . GLY A 1 231 ? -4.408 -8.304 4.260 1.00 83.31 231 GLY A N 1
ATOM 1713 C CA . GLY A 1 231 ? -4.293 -9.324 5.303 1.00 83.31 231 GLY A CA 1
ATOM 1714 C C . GLY A 1 231 ? -3.075 -9.119 6.204 1.00 83.31 231 GLY A C 1
ATOM 1715 O O . GLY A 1 231 ? -3.173 -9.285 7.422 1.00 83.31 231 GLY A O 1
ATOM 1716 N N . ASN A 1 232 ? -1.956 -8.672 5.625 1.00 82.12 232 ASN A N 1
ATOM 1717 C CA . ASN A 1 232 ? -0.698 -8.434 6.336 1.00 82.12 232 ASN A CA 1
ATOM 1718 C C . ASN A 1 232 ? -0.757 -7.248 7.310 1.00 82.12 232 ASN A C 1
ATOM 1720 O O . ASN A 1 232 ? 0.040 -7.200 8.246 1.00 82.12 232 ASN A O 1
ATOM 1724 N N . LEU A 1 233 ? -1.710 -6.320 7.149 1.00 81.19 233 LEU A N 1
ATOM 1725 C CA . LEU A 1 233 ? -1.958 -5.255 8.131 1.00 81.19 233 LEU A CA 1
ATOM 1726 C C . LEU A 1 233 ? -2.644 -5.767 9.402 1.00 81.19 233 LEU A C 1
ATOM 1728 O O . LEU A 1 233 ? -2.752 -5.024 10.375 1.00 81.19 233 LEU A O 1
ATOM 1732 N N . GLY A 1 234 ? -3.092 -7.027 9.411 1.00 66.00 234 GLY A N 1
ATOM 1733 C CA . GLY A 1 234 ? -3.867 -7.589 10.509 1.00 66.00 234 GLY A CA 1
ATOM 1734 C C . GLY A 1 234 ? -5.310 -7.098 10.468 1.00 66.00 234 GLY A C 1
ATOM 1735 O O . GLY A 1 234 ? -5.770 -6.448 11.404 1.00 66.00 234 GLY A O 1
ATOM 1736 N N . ILE A 1 235 ? -6.018 -7.414 9.375 1.00 52.00 235 ILE A N 1
ATOM 1737 C CA . ILE A 1 235 ? -7.439 -7.085 9.186 1.00 52.00 235 ILE A CA 1
ATOM 1738 C C . ILE A 1 235 ? -8.244 -7.637 10.370 1.00 52.00 235 ILE A C 1
ATOM 1740 O O . ILE A 1 235 ? -8.329 -8.848 10.589 1.00 52.00 235 ILE A O 1
ATOM 1744 N N . GLY A 1 236 ? -8.827 -6.729 11.147 1.00 52.72 236 GLY A N 1
ATOM 1745 C CA . GLY A 1 236 ? -9.610 -7.037 12.333 1.00 52.72 236 GLY A CA 1
ATOM 1746 C C . GLY A 1 236 ? -9.846 -5.796 13.185 1.00 52.72 236 GLY A C 1
ATOM 1747 O O . GLY A 1 236 ? -9.193 -4.768 13.028 1.00 52.72 236 GLY A O 1
ATOM 1748 N N . VAL A 1 237 ? -10.795 -5.886 14.114 1.00 51.72 237 VAL A N 1
ATOM 1749 C CA . VAL A 1 237 ? -10.931 -4.895 15.182 1.00 51.72 237 VAL A CA 1
ATOM 1750 C C . VAL A 1 237 ? -9.698 -5.013 16.079 1.00 51.72 237 VAL A C 1
ATOM 1752 O O . VAL A 1 237 ? -9.621 -5.900 16.930 1.00 51.72 237 VAL A O 1
ATOM 1755 N N . ILE A 1 238 ? -8.711 -4.145 15.865 1.00 56.78 238 ILE A N 1
ATOM 1756 C CA . ILE A 1 238 ? -7.522 -4.083 16.715 1.00 56.78 238 ILE A CA 1
ATOM 1757 C C . ILE A 1 238 ? -7.901 -3.312 17.975 1.00 56.78 238 ILE A C 1
ATOM 1759 O O . ILE A 1 238 ? -8.266 -2.139 17.915 1.00 56.78 238 ILE A O 1
ATOM 1763 N N . VAL A 1 239 ? -7.811 -3.989 19.117 1.00 60.19 239 VAL A N 1
ATOM 1764 C CA . VAL A 1 239 ? -7.885 -3.363 20.437 1.00 60.19 239 VAL A CA 1
ATOM 1765 C C . VAL A 1 239 ? -6.559 -2.646 20.674 1.00 60.19 239 VAL A C 1
ATOM 1767 O O . VAL A 1 239 ? -5.579 -3.281 21.057 1.00 60.19 239 VAL A O 1
ATOM 1770 N N . GLU A 1 240 ? -6.499 -1.339 20.413 1.00 59.53 240 GLU A N 1
ATOM 1771 C CA . GLU A 1 240 ? -5.259 -0.571 20.627 1.00 59.53 240 GLU A CA 1
ATOM 1772 C C . GLU A 1 240 ? -4.943 -0.416 22.115 1.00 59.53 240 GLU A C 1
ATOM 1774 O O . GLU A 1 240 ? -3.790 -0.433 22.540 1.00 59.53 240 GLU A O 1
ATOM 1779 N N . SER A 1 241 ? -5.988 -0.257 22.919 1.00 65.44 241 SER A N 1
ATOM 1780 C CA . SER A 1 241 ? -5.894 -0.219 24.367 1.00 65.44 241 SER A CA 1
ATOM 1781 C C . SER A 1 241 ? -7.191 -0.715 24.984 1.00 65.44 241 SER A C 1
ATOM 1783 O O . SER A 1 241 ? -8.267 -0.612 24.388 1.00 65.44 241 SER A O 1
ATOM 1785 N N . TRP A 1 242 ? -7.067 -1.270 26.185 1.00 68.62 242 TRP A N 1
ATOM 1786 C CA . TRP A 1 242 ? -8.190 -1.635 27.032 1.00 68.62 242 TRP A CA 1
ATOM 1787 C C . TRP A 1 242 ? -7.943 -1.061 28.423 1.00 68.62 242 TRP A C 1
ATOM 1789 O O . TRP A 1 242 ? -6.820 -1.107 28.932 1.00 68.62 242 TRP A O 1
ATOM 1799 N N . GLN A 1 243 ? -8.997 -0.537 29.037 1.00 69.50 243 GLN A N 1
ATOM 1800 C CA . GLN A 1 243 ? -8.987 -0.210 30.456 1.00 69.50 243 GLN A CA 1
ATOM 1801 C C . GLN A 1 243 ? -10.324 -0.562 31.103 1.00 69.50 243 GLN A C 1
ATOM 1803 O O . GLN A 1 243 ? -11.388 -0.426 30.491 1.00 69.50 243 GLN A O 1
ATOM 1808 N N . GLU A 1 244 ? -10.250 -1.018 32.350 1.00 64.12 244 GLU A N 1
ATOM 1809 C CA . GLU A 1 244 ? -11.400 -1.105 33.244 1.00 64.12 244 GLU A CA 1
ATOM 1810 C C . GLU A 1 244 ? -11.490 0.215 34.017 1.00 64.12 244 GLU A C 1
ATOM 1812 O O . GLU A 1 244 ? -10.506 0.627 34.640 1.00 64.12 244 GLU 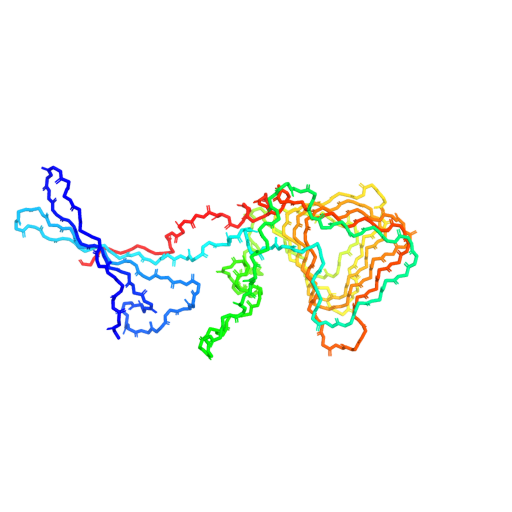A O 1
ATOM 1817 N N . VAL A 1 245 ? -12.641 0.886 33.926 1.00 65.38 245 VAL A N 1
ATOM 1818 C CA . VAL A 1 245 ? -12.903 2.198 34.550 1.00 65.38 245 VAL A CA 1
ATOM 1819 C C . VAL A 1 245 ? -13.874 2.051 35.712 1.00 65.38 245 VAL A C 1
ATOM 1821 O O . VAL A 1 245 ? -14.903 1.349 35.543 1.00 65.38 245 VAL A O 1
#

Secondary structure (DSSP, 8-state):
---EEEEEEEETTEEEEEEEESB-TTSPBPPTTEEEEEEEEEETTEEEEEEEEEEPPP-GGG---SEEESS-EEEEES-EEEPP--S------------TT----HHHHHHSS-HHHHHHHHTSTTSEEESS--BS----SEEEEE-TTSPEEE--TT-EEEEEEEEES-EEE-SSEEEEEEEEES-EEE-SS--EEEEEEEEE-SSS--EEEEES-EEE--HHHHHHHHHTTT-S----EEEE-

Foldseek 3Di:
DDWDDWDWDDDPFWIKTKIKDQADPVRHGHQPQKIKIWMWIDGPPDIWIKIFIWGNAQDLVVDQALEAEPADAAEDAAEAGDGAPDPDPPPPPPPPPPPPPNPDDPVCNRGSDDPVVLQVVQVDPPHHEAAAAAELDEAELRYEYAHPPHEHEDADQCREYAAHYEYNYHYEYAHYEYQEEYEYAFAYHHDANAYEYEAHYYYHYDDHYGHYHYHYYHRHHHSVRHVVNSVSSVGDGDRPDMDMD

Radius of gyration: 21.5 Å; Cα contacts (8 Å, |Δi|>4): 617; chains: 1; bounding box: 47×34×69 Å